Protein AF-0000000078820015 (afdb_homodimer)

Structure (mmCIF, N/CA/C/O backbone):
data_AF-0000000078820015-model_v1
#
loop_
_entity.id
_entity.type
_entity.pdbx_description
1 polymer 'SbsA Ig-like domain-containing protein'
#
loop_
_atom_site.group_PDB
_atom_site.id
_atom_site.type_symbol
_atom_site.label_atom_id
_atom_site.label_alt_id
_atom_site.label_comp_id
_atom_site.label_asym_id
_atom_site.label_entity_id
_atom_site.label_seq_id
_atom_site.pdbx_PDB_ins_code
_atom_site.Cartn_x
_atom_site.Cartn_y
_atom_site.Cartn_z
_atom_site.occupancy
_atom_site.B_iso_or_equiv
_atom_site.auth_seq_id
_atom_site.auth_comp_id
_atom_site.auth_asym_id
_atom_site.auth_atom_id
_atom_site.pdbx_PDB_model_num
ATOM 1 N N . MET A 1 1 ? 33.75 -101.562 -36.844 1 25.39 1 MET A N 1
ATOM 2 C CA . MET A 1 1 ? 33.906 -100.312 -37.594 1 25.39 1 MET A CA 1
ATOM 3 C C . MET A 1 1 ? 33.25 -99.125 -36.844 1 25.39 1 MET A C 1
ATOM 5 O O . MET A 1 1 ? 32 -99.125 -36.688 1 25.39 1 MET A O 1
ATOM 9 N N . GLY A 1 2 ? 33.844 -98.562 -35.781 1 32.59 2 GLY A N 1
ATOM 10 C CA . GLY A 1 2 ? 33.531 -97.562 -34.75 1 32.59 2 GLY A CA 1
ATOM 11 C C . GLY A 1 2 ? 33.406 -96.188 -35.312 1 32.59 2 GLY A C 1
ATOM 12 O O . GLY A 1 2 ? 34.344 -95.688 -35.969 1 32.59 2 GLY A O 1
ATOM 13 N N . SER A 1 3 ? 32.156 -95.688 -35.875 1 31.81 3 SER A N 1
ATOM 14 C CA . SER A 1 3 ? 31.766 -94.438 -36.562 1 31.81 3 SER A CA 1
ATOM 15 C C . SER A 1 3 ? 32.156 -93.25 -35.75 1 31.81 3 SER A C 1
ATOM 17 O O . SER A 1 3 ? 31.938 -93.188 -34.531 1 31.81 3 SER A O 1
ATOM 19 N N . VAL A 1 4 ? 33.094 -92.312 -36.281 1 29.98 4 VAL A N 1
ATOM 20 C CA . VAL A 1 4 ? 33.781 -91.062 -35.938 1 29.98 4 VAL A CA 1
ATOM 21 C C . VAL A 1 4 ? 32.781 -89.938 -35.906 1 29.98 4 VAL A C 1
ATOM 23 O O . VAL A 1 4 ? 32.438 -89.375 -36.938 1 29.98 4 VAL A O 1
ATOM 26 N N . ALA A 1 5 ? 31.547 -90 -35.406 1 38.16 5 ALA A N 1
ATOM 27 C CA . ALA A 1 5 ? 30.562 -88.875 -35.438 1 38.16 5 ALA A CA 1
ATOM 28 C C . ALA A 1 5 ? 31.125 -87.625 -34.75 1 38.16 5 ALA A C 1
ATOM 30 O O . ALA A 1 5 ? 31.109 -87.562 -33.5 1 38.16 5 ALA A O 1
ATOM 31 N N . GLY A 1 6 ? 32.375 -87.062 -35.25 1 32.28 6 GLY A N 1
ATOM 32 C CA . GLY A 1 6 ? 33.031 -85.938 -34.625 1 32.28 6 GLY A CA 1
ATOM 33 C C . GLY A 1 6 ? 32.188 -84.688 -34.594 1 32.28 6 GLY A C 1
ATOM 34 O O . GLY A 1 6 ? 31.141 -84.625 -35.219 1 32.28 6 GLY A O 1
ATOM 35 N N . THR A 1 7 ? 32.844 -83.375 -34.156 1 32.47 7 THR A N 1
ATOM 36 C CA . THR A 1 7 ? 32.75 -82.062 -33.406 1 32.47 7 THR A CA 1
ATOM 37 C C . THR A 1 7 ? 32.25 -81 -34.344 1 32.47 7 THR A C 1
ATOM 39 O O . THR A 1 7 ? 33.062 -80.312 -35 1 32.47 7 THR A O 1
ATOM 42 N N . ALA A 1 8 ? 31.312 -81.125 -35.312 1 36.72 8 ALA A N 1
ATOM 43 C CA . ALA A 1 8 ? 30.828 -80.062 -36.188 1 36.72 8 ALA A CA 1
ATOM 44 C C . ALA A 1 8 ? 30.266 -78.938 -35.375 1 36.72 8 ALA A C 1
ATOM 46 O O . ALA A 1 8 ? 29.812 -77.938 -35.938 1 36.72 8 ALA A O 1
ATOM 47 N N . ALA A 1 9 ? 30.25 -78.938 -34 1 42.53 9 ALA A N 1
ATOM 48 C CA . ALA A 1 9 ? 29.594 -77.938 -33.219 1 42.53 9 ALA A CA 1
ATOM 49 C C . ALA A 1 9 ? 30.391 -76.625 -33.25 1 42.53 9 ALA A C 1
ATOM 51 O O . ALA A 1 9 ? 29.891 -75.562 -32.875 1 42.53 9 ALA A O 1
ATOM 52 N N . GLY A 1 10 ? 31.656 -76.562 -33.812 1 39.78 10 GLY A N 1
ATOM 53 C CA . GLY A 1 10 ? 32.5 -75.375 -33.656 1 39.78 10 GLY A CA 1
ATOM 54 C C . GLY A 1 10 ? 32.188 -74.25 -34.656 1 39.78 10 GLY A C 1
ATOM 55 O O . GLY A 1 10 ? 32.438 -73.125 -34.375 1 39.78 10 GLY A O 1
ATOM 56 N N . ILE A 1 11 ? 31.859 -74.562 -35.969 1 43.12 11 ILE A N 1
ATOM 57 C CA . ILE A 1 11 ? 31.828 -73.562 -37.031 1 43.12 11 ILE A CA 1
ATOM 58 C C . ILE A 1 11 ? 30.656 -72.625 -36.812 1 43.12 11 ILE A C 1
ATOM 60 O O . ILE A 1 11 ? 30.781 -71.438 -37 1 43.12 11 ILE A O 1
ATOM 64 N N . VAL A 1 12 ? 29.531 -73.125 -36.156 1 45.28 12 VAL A N 1
ATOM 65 C CA . VAL A 1 12 ? 28.359 -72.25 -36.062 1 45.28 12 VAL A CA 1
ATOM 66 C C . VAL A 1 12 ? 28.641 -71.188 -35 1 45.28 12 VAL A C 1
ATOM 68 O O . VAL A 1 12 ? 28.156 -70.062 -35.156 1 45.28 12 VAL A O 1
ATOM 71 N N . GLY A 1 13 ? 29.641 -71.375 -34.094 1 46.12 13 GLY A N 1
ATOM 72 C CA . GLY A 1 13 ? 29.938 -70.375 -33.062 1 46.12 13 GLY A CA 1
ATOM 73 C C . GLY A 1 13 ? 30.672 -69.188 -33.625 1 46.12 13 GLY A C 1
ATOM 74 O O . GLY A 1 13 ? 30.453 -68.062 -33.156 1 46.12 13 GLY A O 1
ATOM 75 N N . GLY A 1 14 ? 31.5 -69.375 -34.656 1 48.19 14 GLY A N 1
ATOM 76 C CA . GLY A 1 14 ? 32.281 -68.312 -35.188 1 48.19 14 GLY A CA 1
ATOM 77 C C . GLY A 1 14 ? 31.484 -67.312 -35.969 1 48.19 14 GLY A C 1
ATOM 78 O O . GLY A 1 14 ? 31.719 -66.062 -35.906 1 48.19 14 GLY A O 1
ATOM 79 N N . LEU A 1 15 ? 30.547 -67.812 -36.844 1 46.84 15 LEU A N 1
ATOM 80 C CA . LEU A 1 15 ? 29.766 -66.938 -37.656 1 46.84 15 LEU A CA 1
ATOM 81 C C . LEU A 1 15 ? 28.891 -66 -36.781 1 46.84 15 LEU A C 1
ATOM 83 O O . LEU A 1 15 ? 28.781 -64.812 -37.031 1 46.84 15 LEU A O 1
ATOM 87 N N . VAL A 1 16 ? 28.422 -66.625 -35.594 1 51.94 16 VAL A N 1
ATOM 88 C CA . VAL A 1 16 ? 27.578 -65.812 -34.75 1 51.94 16 VAL A CA 1
ATOM 89 C C . VAL A 1 16 ? 28.438 -64.75 -34.062 1 51.94 16 VAL A C 1
ATOM 91 O O . VAL A 1 16 ? 28 -63.594 -33.906 1 51.94 16 VAL A O 1
ATOM 94 N N . ALA A 1 17 ? 29.766 -65.062 -33.844 1 55.09 17 ALA A N 1
ATOM 95 C CA . ALA A 1 17 ? 30.609 -64.062 -33.219 1 55.09 17 ALA A CA 1
ATOM 96 C C . ALA A 1 17 ? 30.953 -62.906 -34.156 1 55.09 17 ALA A C 1
ATOM 98 O O . ALA A 1 17 ? 30.953 -61.75 -33.781 1 55.09 17 ALA A O 1
ATOM 99 N N . GLY A 1 18 ? 31.078 -63.25 -35.438 1 52.84 18 GLY A N 1
ATOM 100 C CA . GLY A 1 18 ? 31.375 -62.219 -36.406 1 52.84 18 GLY A CA 1
ATOM 101 C C . GLY A 1 18 ? 30.203 -61.281 -36.656 1 52.84 18 GLY A C 1
ATOM 102 O O . GLY A 1 18 ? 30.375 -60.062 -36.719 1 52.84 18 GLY A O 1
ATOM 103 N N . ILE A 1 19 ? 29.016 -61.906 -36.75 1 54.59 19 ILE A N 1
ATOM 104 C CA . ILE A 1 19 ? 27.828 -61.125 -37 1 54.59 19 ILE A CA 1
ATOM 105 C C . ILE A 1 19 ? 27.547 -60.25 -35.75 1 54.59 19 ILE A C 1
ATOM 107 O O . ILE A 1 19 ? 27.219 -59.062 -35.875 1 54.59 19 ILE A O 1
ATOM 111 N N . THR A 1 20 ? 27.859 -60.844 -34.562 1 56.19 20 THR A N 1
ATOM 112 C CA . THR A 1 20 ? 27.641 -60.062 -33.344 1 56.19 20 THR A CA 1
ATOM 113 C C . THR A 1 20 ? 28.625 -58.906 -33.25 1 56.19 20 THR A C 1
ATOM 115 O O . THR A 1 20 ? 28.25 -57.781 -32.906 1 56.19 20 THR A O 1
ATOM 118 N N . LEU A 1 21 ? 29.891 -59.156 -33.781 1 55.34 21 LEU A N 1
ATOM 119 C CA . LEU A 1 21 ? 30.859 -58.062 -33.719 1 55.34 21 LEU A CA 1
ATOM 120 C C . LEU A 1 21 ? 30.531 -56.969 -34.719 1 55.34 21 LEU A C 1
ATOM 122 O O . LEU A 1 21 ? 30.641 -55.781 -34.438 1 55.34 21 LEU A O 1
ATOM 126 N N . LYS A 1 22 ? 30.109 -57.344 -35.969 1 57.78 22 LYS A N 1
ATOM 127 C CA . LYS A 1 22 ? 29.719 -56.344 -36.938 1 57.78 22 LYS A CA 1
ATOM 128 C C . LYS A 1 22 ? 28.484 -55.562 -36.469 1 57.78 22 LYS A C 1
ATOM 130 O O . LYS A 1 22 ? 28.438 -54.344 -36.594 1 57.78 22 LYS A O 1
ATOM 135 N N . TYR A 1 23 ? 27.453 -56.312 -35.875 1 56.12 23 TYR A N 1
ATOM 136 C CA . TYR A 1 23 ? 26.297 -55.625 -35.344 1 56.12 23 TYR A CA 1
ATOM 137 C C . TYR A 1 23 ? 26.672 -54.688 -34.188 1 56.12 23 TYR A C 1
ATOM 139 O O . TYR A 1 23 ? 26.219 -53.562 -34.125 1 56.12 23 TYR A O 1
ATOM 147 N N . THR A 1 24 ? 27.594 -55.156 -33.281 1 60.81 24 THR A N 1
ATOM 148 C CA . THR A 1 24 ? 28.047 -54.312 -32.219 1 60.81 24 THR A CA 1
ATOM 149 C C . THR A 1 24 ? 28.859 -53.125 -32.75 1 60.81 24 THR A C 1
ATOM 151 O O . THR A 1 24 ? 28.75 -52 -32.281 1 60.81 24 THR A O 1
ATOM 154 N N . TYR A 1 25 ? 29.656 -53.344 -33.781 1 57.31 25 TYR A N 1
ATOM 155 C CA . TYR A 1 25 ? 30.438 -52.281 -34.375 1 57.31 25 TYR A CA 1
ATOM 156 C C . TYR A 1 25 ? 29.547 -51.312 -35.125 1 57.31 25 TYR A C 1
ATOM 158 O O . TYR A 1 25 ? 29.703 -50.094 -35 1 57.31 25 TYR A O 1
ATOM 166 N N . ASP A 1 26 ? 28.609 -51.781 -35.969 1 57.53 26 ASP A N 1
ATOM 167 C CA . ASP A 1 26 ? 27.688 -50.875 -36.656 1 57.53 26 ASP A CA 1
ATOM 168 C C . ASP A 1 26 ? 26.844 -50.094 -35.688 1 57.53 26 ASP A C 1
ATOM 170 O O . ASP A 1 26 ? 26.609 -48.875 -35.875 1 57.53 26 ASP A O 1
ATOM 174 N N . LYS A 1 27 ? 26.359 -50.688 -34.531 1 57.94 27 LYS A N 1
ATOM 175 C CA . LYS A 1 27 ? 25.641 -49.969 -33.469 1 57.94 27 LYS A CA 1
ATOM 176 C C . LYS A 1 27 ? 26.516 -48.938 -32.812 1 57.94 27 LYS A C 1
ATOM 178 O O . LYS A 1 27 ? 26.062 -47.812 -32.531 1 57.94 27 LYS A O 1
ATOM 183 N N . TYR A 1 28 ? 27.797 -49.219 -32.594 1 55.91 28 TYR A N 1
ATOM 184 C CA . TYR A 1 28 ? 28.75 -48.281 -32.031 1 55.91 28 TYR A CA 1
ATOM 185 C C . TYR A 1 28 ? 28.969 -47.094 -32.969 1 55.91 28 TYR A C 1
ATOM 187 O O . TYR A 1 28 ? 28.953 -45.938 -32.562 1 55.91 28 TYR A O 1
ATOM 195 N N . ILE A 1 29 ? 29.141 -47.406 -34.25 1 57.41 29 ILE A N 1
ATOM 196 C CA . ILE A 1 29 ? 29.344 -46.312 -35.219 1 57.41 29 ILE A CA 1
ATOM 197 C C . ILE A 1 29 ? 28.062 -45.5 -35.375 1 57.41 29 ILE A C 1
ATOM 199 O O . ILE A 1 29 ? 28.094 -44.281 -35.438 1 57.41 29 ILE A O 1
ATOM 203 N N . GLN A 1 30 ? 26.875 -46.188 -35.562 1 55.78 30 GLN A N 1
ATOM 204 C CA . GLN A 1 30 ? 25.625 -45.469 -35.562 1 55.78 30 GLN A CA 1
ATOM 205 C C . GLN A 1 30 ? 25.422 -44.656 -34.281 1 55.78 30 GLN A C 1
ATOM 207 O O . GLN A 1 30 ? 24.969 -43.5 -34.344 1 55.78 30 GLN A O 1
ATOM 212 N N . GLU A 1 31 ? 25.828 -45.219 -33.125 1 56.38 31 GLU A N 1
ATOM 213 C CA . GLU A 1 31 ? 25.781 -44.438 -31.875 1 56.38 31 GLU A CA 1
ATOM 214 C C . GLU A 1 31 ? 26.766 -43.281 -31.922 1 56.38 31 GLU A C 1
ATOM 216 O O . GLU A 1 31 ? 26.438 -42.156 -31.484 1 56.38 31 GLU A O 1
ATOM 221 N N . GLN A 1 32 ? 27.984 -43.594 -32.406 1 54.94 32 GLN A N 1
ATOM 222 C CA . GLN A 1 32 ? 28.938 -42.469 -32.531 1 54.94 32 GLN A CA 1
ATOM 223 C C . GLN A 1 32 ? 28.438 -41.469 -33.562 1 54.94 32 GLN A C 1
ATOM 225 O O . GLN A 1 32 ? 28.578 -40.25 -33.375 1 54.94 32 GLN A O 1
ATOM 230 N N . GLN A 1 33 ? 28 -42 -34.719 1 51.94 33 GLN A N 1
ATOM 231 C CA . GLN A 1 33 ? 27.469 -41.062 -35.688 1 51.94 33 GLN A CA 1
ATOM 232 C C . GLN A 1 33 ? 26.203 -40.375 -35.188 1 51.94 33 GLN A C 1
ATOM 234 O O . GLN A 1 33 ? 25.969 -39.188 -35.438 1 51.94 33 GLN A O 1
ATOM 239 N N . MET A 1 34 ? 25.281 -41.188 -34.5 1 47.41 34 MET A N 1
ATOM 240 C CA . MET A 1 34 ? 24.156 -40.531 -33.844 1 47.41 34 MET A CA 1
ATOM 241 C C . MET A 1 34 ? 24.641 -39.531 -32.781 1 47.41 34 MET A C 1
ATOM 243 O O . MET A 1 34 ? 24.031 -38.5 -32.594 1 47.41 34 MET A O 1
ATOM 247 N N . HIS A 1 35 ? 25.672 -39.906 -32.031 1 51.69 35 HIS A N 1
ATOM 248 C CA . HIS A 1 35 ? 26.25 -38.906 -31.141 1 51.69 35 HIS A CA 1
ATOM 249 C C . HIS A 1 35 ? 26.703 -37.688 -31.938 1 51.69 35 HIS A C 1
ATOM 251 O O . HIS A 1 35 ? 26.719 -36.562 -31.422 1 51.69 35 HIS A O 1
ATOM 257 N N . LYS A 1 36 ? 27.359 -37.969 -33.062 1 47.41 36 LYS A N 1
ATOM 258 C CA . LYS A 1 36 ? 27.75 -36.781 -33.812 1 47.41 36 LYS A CA 1
ATOM 259 C C . LYS A 1 36 ? 26.547 -35.969 -34.281 1 47.41 36 LYS A C 1
ATOM 261 O O . LYS A 1 36 ? 26.594 -34.75 -34.344 1 47.41 36 LYS A O 1
ATOM 266 N N . LYS A 1 37 ? 25.594 -36.656 -34.906 1 45.44 37 LYS A N 1
ATOM 267 C CA . LYS A 1 37 ? 24.453 -35.844 -35.375 1 45.44 37 LYS A CA 1
ATOM 268 C C . LYS A 1 37 ? 23.609 -35.344 -34.219 1 45.44 37 LYS A C 1
ATOM 270 O O . LYS A 1 37 ? 22.562 -34.75 -34.438 1 45.44 37 LYS A O 1
ATOM 275 N N . ILE A 1 38 ? 23.734 -35.969 -33 1 47.53 38 ILE A N 1
ATOM 276 C CA . ILE A 1 38 ? 23.031 -35.156 -32 1 47.53 38 ILE A CA 1
ATOM 277 C C . ILE A 1 38 ? 23.547 -33.719 -32.031 1 47.53 38 ILE A C 1
ATOM 279 O O . ILE A 1 38 ? 24.641 -33.438 -31.531 1 47.53 38 ILE A O 1
ATOM 283 N N . LYS A 1 39 ? 23.625 -33.188 -33.156 1 40.81 39 LYS A N 1
ATOM 284 C CA . LYS A 1 39 ? 23.703 -31.719 -33.281 1 40.81 39 LYS A CA 1
ATOM 285 C C . LYS A 1 39 ? 23.094 -31.047 -32.062 1 40.81 39 LYS A C 1
ATOM 287 O O . LYS A 1 39 ? 22.094 -31.516 -31.516 1 40.81 39 LYS A O 1
ATOM 292 N N . SER A 1 40 ? 23.953 -30.281 -31.328 1 43.06 40 SER A N 1
ATOM 293 C CA . SER A 1 40 ? 23.547 -29.297 -30.344 1 43.06 40 SER A CA 1
ATOM 294 C C . SER A 1 40 ? 22.219 -28.656 -30.75 1 43.06 40 SER A C 1
ATOM 296 O O . SER A 1 40 ? 22.109 -28.016 -31.797 1 43.06 40 SER A O 1
ATOM 298 N N . LEU A 1 41 ? 21.062 -29.438 -30.797 1 42.34 41 LEU A N 1
ATOM 299 C CA . LEU A 1 41 ? 19.891 -28.578 -30.875 1 42.34 41 LEU A CA 1
ATOM 300 C C . LEU A 1 41 ? 20.141 -27.25 -30.156 1 42.34 41 LEU A C 1
ATOM 302 O O . LEU A 1 41 ? 20.656 -27.234 -29.031 1 42.34 41 LEU A O 1
ATOM 306 N N . PRO A 1 42 ? 20.422 -26.219 -30.859 1 46.31 42 PRO A N 1
ATOM 307 C CA . PRO A 1 42 ? 20.469 -24.984 -30.094 1 46.31 42 PRO A CA 1
ATOM 308 C C . PRO A 1 42 ? 19.469 -24.969 -28.938 1 46.31 42 PRO A C 1
ATOM 310 O O . PRO A 1 42 ? 18.375 -25.547 -29.047 1 46.31 42 PRO A O 1
ATOM 313 N N . ARG A 1 43 ? 19.875 -25.406 -27.703 1 43.44 43 ARG A N 1
ATOM 314 C CA . ARG A 1 43 ? 18.953 -25 -26.656 1 43.44 43 ARG A CA 1
ATOM 315 C C . ARG A 1 43 ? 18.062 -23.859 -27.109 1 43.44 43 ARG A C 1
ATOM 317 O O . ARG A 1 43 ? 18.547 -22.75 -27.391 1 43.44 43 ARG A O 1
ATOM 324 N N . LYS A 1 44 ? 17.125 -24.141 -28.031 1 40.91 44 LYS A N 1
ATOM 325 C CA . LYS A 1 44 ? 16.203 -23.016 -28.203 1 40.91 44 LYS A CA 1
ATOM 326 C C . LYS A 1 44 ? 16.219 -22.109 -26.969 1 40.91 44 LYS A C 1
ATOM 328 O O . LYS A 1 44 ? 15.891 -22.531 -25.859 1 40.91 44 LYS A O 1
ATOM 333 N N . VAL A 1 45 ? 17.281 -21.391 -26.75 1 44.81 45 VAL A N 1
ATOM 334 C CA . VAL A 1 45 ? 17.047 -20.281 -25.828 1 44.81 45 VAL A CA 1
ATOM 335 C C . VAL A 1 45 ? 15.602 -19.828 -25.906 1 44.81 45 VAL A C 1
ATOM 337 O O . VAL A 1 45 ? 15.195 -19.188 -26.875 1 44.81 45 VAL A O 1
ATOM 340 N N . PHE A 1 46 ? 14.586 -20.703 -25.781 1 48.25 46 PHE A N 1
ATOM 341 C CA . PHE A 1 46 ? 13.242 -20.156 -25.625 1 48.25 46 PHE A CA 1
ATOM 342 C C . PHE A 1 46 ? 13.297 -18.734 -25.047 1 48.25 46 PHE A C 1
ATOM 344 O O . PHE A 1 46 ? 13.852 -18.531 -23.969 1 48.25 46 PHE A O 1
ATOM 351 N N . ARG A 1 47 ? 13.578 -17.891 -25.875 1 49.09 47 ARG A N 1
ATOM 352 C CA . ARG A 1 47 ? 13.43 -16.5 -25.469 1 49.09 47 ARG A CA 1
ATOM 353 C C . ARG A 1 47 ? 12.258 -16.328 -24.5 1 49.09 47 ARG A C 1
ATOM 355 O O . ARG A 1 47 ? 11.094 -16.359 -24.922 1 49.09 47 ARG A O 1
ATOM 362 N N . ARG A 1 48 ? 12.352 -17.031 -23.359 1 56.66 48 ARG A N 1
ATOM 363 C CA . ARG A 1 48 ? 11.25 -16.828 -22.422 1 56.66 48 ARG A CA 1
ATOM 364 C C . ARG A 1 48 ? 10.914 -15.344 -22.281 1 56.66 48 ARG A C 1
ATOM 366 O O . ARG A 1 48 ? 11.797 -14.516 -22.047 1 56.66 48 ARG A O 1
ATOM 373 N N . GLY A 1 49 ? 10.023 -14.906 -23.125 1 60.34 49 GLY A N 1
ATOM 374 C CA . GLY A 1 49 ? 9.555 -13.555 -22.891 1 60.34 49 GLY A CA 1
ATOM 375 C C . GLY A 1 49 ? 9.602 -13.156 -21.422 1 60.34 49 GLY A C 1
ATOM 376 O O . GLY A 1 49 ? 10 -13.961 -20.562 1 60.34 49 GLY A O 1
ATOM 377 N N . PRO A 1 50 ? 9.57 -11.914 -21.266 1 69.31 50 PRO A N 1
ATOM 378 C CA . PRO A 1 50 ? 9.625 -11.484 -19.859 1 69.31 50 PRO A CA 1
ATOM 379 C C . PRO A 1 50 ? 8.703 -12.297 -18.969 1 69.31 50 PRO A C 1
ATOM 381 O O . PRO A 1 50 ? 7.609 -12.695 -19.391 1 69.31 50 PRO A O 1
ATOM 384 N N . ALA A 1 51 ? 9.227 -12.844 -17.969 1 89.12 51 ALA A N 1
ATOM 385 C CA . ALA A 1 51 ? 8.461 -13.578 -16.969 1 89.12 51 ALA A CA 1
ATOM 386 C C . ALA A 1 51 ? 7.219 -12.797 -16.547 1 89.12 51 ALA A C 1
ATOM 388 O O . ALA A 1 51 ? 7.266 -11.57 -16.422 1 89.12 51 ALA A O 1
ATOM 389 N N . PRO A 1 52 ? 6.062 -13.414 -16.578 1 96.88 52 PRO A N 1
ATOM 390 C CA . PRO A 1 52 ? 4.848 -12.734 -16.125 1 96.88 52 PRO A CA 1
ATOM 391 C C . PRO A 1 52 ? 4.988 -12.164 -14.711 1 96.88 52 PRO A C 1
ATOM 393 O O . PRO A 1 52 ? 5.816 -12.641 -13.93 1 96.88 52 PRO A O 1
ATOM 396 N N . VAL A 1 53 ? 4.27 -11.133 -14.461 1 98.38 53 VAL A N 1
ATOM 397 C CA . VAL A 1 53 ? 4.277 -10.492 -13.148 1 98.38 53 VAL A CA 1
ATOM 398 C C . VAL A 1 53 ? 3.764 -11.469 -12.094 1 98.38 53 VAL A C 1
ATOM 400 O O . VAL A 1 53 ? 2.85 -12.258 -12.359 1 98.38 53 VAL A O 1
ATOM 403 N N . THR A 1 54 ? 4.344 -11.43 -10.867 1 98.56 54 THR A N 1
ATOM 404 C CA . THR A 1 54 ? 3.934 -12.227 -9.719 1 98.56 54 THR A CA 1
ATOM 405 C C . THR A 1 54 ? 3.754 -11.344 -8.484 1 98.56 54 THR A C 1
ATOM 407 O O . THR A 1 54 ? 4.094 -10.156 -8.508 1 98.56 54 THR A O 1
ATOM 410 N N . VAL A 1 55 ? 3.152 -11.875 -7.48 1 98.62 55 VAL A N 1
ATOM 411 C CA . VAL A 1 55 ? 3.047 -11.188 -6.195 1 98.62 55 VAL A CA 1
ATOM 412 C C . VAL A 1 55 ? 4.352 -11.344 -5.414 1 98.62 55 VAL A C 1
ATOM 414 O O . VAL A 1 55 ? 4.828 -12.469 -5.219 1 98.62 55 VAL A O 1
ATOM 417 N N . ARG A 1 56 ? 4.898 -10.211 -5.043 1 96.69 56 ARG A N 1
ATOM 418 C CA . ARG A 1 56 ? 6.137 -10.203 -4.273 1 96.69 56 ARG A CA 1
ATOM 419 C C . ARG A 1 56 ? 5.859 -10.344 -2.781 1 96.69 56 ARG A C 1
ATOM 421 O O . ARG A 1 56 ? 6.566 -11.062 -2.076 1 96.69 56 ARG A O 1
ATOM 428 N N . ALA A 1 57 ? 4.848 -9.609 -2.311 1 93.38 57 ALA A N 1
ATOM 429 C CA . ALA A 1 57 ? 4.551 -9.617 -0.88 1 93.38 57 ALA A CA 1
ATOM 430 C C . ALA A 1 57 ? 3.117 -9.172 -0.614 1 93.38 57 ALA A C 1
ATOM 432 O O . ALA A 1 57 ? 2.523 -8.453 -1.42 1 93.38 57 ALA A O 1
ATOM 433 N N . VAL A 1 58 ? 2.625 -9.602 0.501 1 93.75 58 VAL A N 1
ATOM 434 C CA . VAL A 1 58 ? 1.312 -9.195 0.995 1 93.75 58 VAL A CA 1
ATOM 435 C C . VAL A 1 58 ? 1.428 -8.727 2.445 1 93.75 58 VAL A C 1
ATOM 437 O O . VAL A 1 58 ? 2.158 -9.32 3.24 1 93.75 58 VAL A O 1
ATOM 440 N N . TYR A 1 59 ? 0.662 -7.617 2.734 1 87.5 59 TYR A N 1
ATOM 441 C CA . TYR A 1 59 ? 0.559 -7.113 4.098 1 87.5 59 TYR A CA 1
ATOM 442 C C . TYR A 1 59 ? -0.898 -6.977 4.523 1 87.5 59 TYR A C 1
ATOM 444 O O . TYR A 1 59 ? -1.727 -6.465 3.768 1 87.5 59 TYR A O 1
ATOM 452 N N . PRO A 1 60 ? -1.214 -7.371 5.793 1 81.31 60 PRO A N 1
ATOM 453 C CA . PRO A 1 60 ? -0.311 -7.949 6.789 1 81.31 60 PRO A CA 1
ATOM 454 C C . PRO A 1 60 ? 0.265 -9.297 6.355 1 81.31 60 PRO A C 1
ATOM 456 O O . PRO A 1 60 ? -0.349 -10 5.555 1 81.31 60 PRO A O 1
ATOM 459 N N . ASP A 1 61 ? 1.472 -9.547 6.914 1 73.19 61 ASP A N 1
ATOM 460 C CA . ASP A 1 61 ? 2.1 -10.82 6.578 1 73.19 61 ASP A CA 1
ATOM 461 C C . ASP A 1 61 ? 1.581 -11.945 7.477 1 73.19 61 ASP A C 1
ATOM 463 O O . ASP A 1 61 ? 0.795 -11.695 8.398 1 73.19 61 ASP A O 1
ATOM 467 N N . HIS A 1 62 ? 1.815 -13.156 7.062 1 66.44 62 HIS A N 1
ATOM 468 C CA . HIS A 1 62 ? 1.295 -14.352 7.723 1 66.44 62 HIS A CA 1
ATOM 469 C C . HIS A 1 62 ? 1.711 -14.398 9.188 1 66.44 62 HIS A C 1
ATOM 471 O O . HIS A 1 62 ? 1.043 -15.031 10.008 1 66.44 62 HIS A O 1
ATOM 477 N N . GLN A 1 63 ? 2.697 -13.656 9.477 1 62.16 63 GLN A N 1
ATOM 478 C CA . GLN A 1 63 ? 3.205 -13.734 10.844 1 62.16 63 GLN A CA 1
ATOM 479 C C . GLN A 1 63 ? 2.588 -12.648 11.719 1 62.16 63 GLN A C 1
ATOM 481 O O . GLN A 1 63 ? 2.725 -12.68 12.945 1 62.16 63 GLN A O 1
ATOM 486 N N . THR A 1 64 ? 1.94 -11.797 11.023 1 61.5 64 THR A N 1
ATOM 487 C CA . THR A 1 64 ? 1.385 -10.68 11.781 1 61.5 64 THR A CA 1
ATOM 488 C C . THR A 1 64 ? -0.136 -10.789 11.867 1 61.5 64 THR A C 1
ATOM 490 O O . THR A 1 64 ? -0.817 -10.844 10.844 1 61.5 64 THR A O 1
ATOM 493 N N . PHE A 1 65 ? -0.552 -11.07 13.07 1 63.12 65 PHE A N 1
ATOM 494 C CA . PHE A 1 65 ? -1.981 -10.945 13.328 1 63.12 65 PHE A CA 1
ATOM 495 C C . PHE A 1 65 ? -2.404 -9.477 13.305 1 63.12 65 PHE A C 1
ATOM 497 O O . PHE A 1 65 ? -1.678 -8.609 13.797 1 63.12 65 PHE A O 1
ATOM 504 N N . SER A 1 66 ? -3.463 -9.383 12.477 1 69.88 66 SER A N 1
ATOM 505 C CA . SER A 1 66 ? -4.008 -8.031 12.539 1 69.88 66 SER A CA 1
ATOM 506 C C . SER A 1 66 ? -5.02 -7.898 13.672 1 69.88 66 SER A C 1
ATOM 508 O O . SER A 1 66 ? -6 -8.648 13.727 1 69.88 66 SER A O 1
ATOM 510 N N . HIS A 1 67 ? -4.656 -7.098 14.586 1 78.06 67 HIS A N 1
ATOM 511 C CA . HIS A 1 67 ? -5.586 -6.82 15.672 1 78.06 67 HIS A CA 1
ATOM 512 C C . HIS A 1 67 ? -6.602 -5.754 15.266 1 78.06 67 HIS A C 1
ATOM 514 O O . HIS A 1 67 ? -7.531 -5.461 16.016 1 78.06 67 HIS A O 1
ATOM 520 N N . ASN A 1 68 ? -6.395 -5.293 14.125 1 80.62 68 ASN A N 1
ATOM 521 C CA . ASN A 1 68 ? -7.285 -4.266 13.594 1 80.62 68 ASN A CA 1
ATOM 522 C C . ASN A 1 68 ? -8.305 -4.855 12.625 1 80.62 68 ASN A C 1
ATOM 524 O O . ASN A 1 68 ? -7.945 -5.297 11.531 1 80.62 68 ASN A O 1
ATOM 528 N N . MET A 1 69 ? -9.562 -4.773 12.961 1 87.75 69 MET A N 1
ATOM 529 C CA . MET A 1 69 ? -10.648 -5.422 12.227 1 87.75 69 MET A CA 1
ATOM 530 C C . MET A 1 69 ? -11 -4.629 10.969 1 87.75 69 MET A C 1
ATOM 532 O O . MET A 1 69 ? -11.891 -5.016 10.219 1 87.75 69 MET A O 1
ATOM 536 N N . LYS A 1 70 ? -10.312 -3.582 10.719 1 89.44 70 LYS A N 1
ATOM 537 C CA . LYS A 1 70 ? -10.555 -2.805 9.5 1 89.44 70 LYS A CA 1
ATOM 538 C C . LYS A 1 70 ? -9.25 -2.51 8.773 1 89.44 70 LYS A C 1
ATOM 540 O O . LYS A 1 70 ? -9.156 -1.527 8.031 1 89.44 70 LYS A O 1
ATOM 545 N N . SER A 1 71 ? -8.234 -3.258 9.109 1 88.5 71 SER A N 1
ATOM 546 C CA . SER A 1 71 ? -6.926 -3.08 8.484 1 88.5 71 SER A CA 1
ATOM 547 C C . SER A 1 71 ? -6.996 -3.293 6.977 1 88.5 71 SER A C 1
ATOM 549 O O . SER A 1 71 ? -7.637 -4.234 6.508 1 88.5 71 SER A O 1
ATOM 551 N N . PRO A 1 72 ? -6.391 -2.471 6.207 1 93.44 72 PRO A N 1
ATOM 552 C CA . PRO A 1 72 ? -6.32 -2.742 4.77 1 93.44 72 PRO A CA 1
ATOM 553 C C . PRO A 1 72 ? -5.387 -3.904 4.438 1 93.44 72 PRO A C 1
ATOM 555 O O . PRO A 1 72 ? -4.605 -4.34 5.289 1 93.44 72 PRO A O 1
ATOM 558 N N . ILE A 1 73 ? -5.516 -4.453 3.279 1 94.5 73 ILE A N 1
ATOM 559 C CA . ILE A 1 73 ? -4.598 -5.426 2.699 1 94.5 73 ILE A CA 1
ATOM 560 C C . ILE A 1 73 ? -3.754 -4.754 1.617 1 94.5 73 ILE A C 1
ATOM 562 O O . ILE A 1 73 ? -4.289 -4.07 0.74 1 94.5 73 ILE A O 1
ATOM 566 N N . TRP A 1 74 ? -2.49 -4.957 1.677 1 95.69 74 TRP A N 1
ATOM 567 C CA . TRP A 1 74 ? -1.545 -4.43 0.697 1 95.69 74 TRP A CA 1
ATOM 568 C C . TRP A 1 74 ? -0.885 -5.562 -0.085 1 95.69 74 TRP A C 1
ATOM 570 O O . TRP A 1 74 ? -0.494 -6.578 0.493 1 95.69 74 TRP A O 1
ATOM 580 N N . VAL A 1 75 ? -0.732 -5.332 -1.347 1 97.75 75 VAL A N 1
ATOM 581 C CA . VAL A 1 75 ? -0.047 -6.293 -2.205 1 97.75 75 VAL A CA 1
ATOM 582 C C . VAL A 1 75 ? 1.024 -5.582 -3.025 1 97.75 75 VAL A C 1
ATOM 584 O O . VAL A 1 75 ? 0.772 -4.516 -3.598 1 97.75 75 VAL A O 1
ATOM 587 N N . GLU A 1 76 ? 2.182 -6.098 -2.988 1 98.06 76 GLU A N 1
ATOM 588 C CA . GLU A 1 76 ? 3.281 -5.656 -3.838 1 98.06 76 GLU A CA 1
ATOM 589 C C . GLU A 1 76 ? 3.553 -6.66 -4.957 1 98.06 76 GLU A C 1
ATOM 591 O O . GLU A 1 76 ? 3.611 -7.867 -4.715 1 98.06 76 GLU A O 1
ATOM 596 N N . PHE A 1 77 ? 3.715 -6.133 -6.152 1 98.62 77 PHE A N 1
ATOM 597 C CA . PHE A 1 77 ? 4.078 -6.957 -7.301 1 98.62 77 PHE A CA 1
ATOM 598 C C . PHE A 1 77 ? 5.566 -6.82 -7.613 1 98.62 77 PHE A C 1
ATOM 600 O O . PHE A 1 77 ? 6.207 -5.852 -7.203 1 98.62 77 PHE A O 1
ATOM 607 N N . ASP A 1 78 ? 6.051 -7.781 -8.32 1 97.25 78 ASP A N 1
ATOM 608 C CA . ASP A 1 78 ? 7.48 -7.777 -8.609 1 97.25 78 ASP A CA 1
ATOM 609 C C . ASP A 1 78 ? 7.777 -7.02 -9.906 1 97.25 78 ASP A C 1
ATOM 611 O O . ASP A 1 78 ? 8.938 -6.805 -10.25 1 97.25 78 ASP A O 1
ATOM 615 N N . ALA A 1 79 ? 6.738 -6.609 -10.586 1 97.25 79 ALA A N 1
ATOM 616 C CA . ALA A 1 79 ? 6.824 -5.836 -11.82 1 97.25 79 ALA A CA 1
ATOM 617 C C . ALA A 1 79 ? 5.605 -4.934 -11.992 1 97.25 79 ALA A C 1
ATOM 619 O O . ALA A 1 79 ? 4.602 -5.094 -11.289 1 97.25 79 ALA A O 1
ATOM 620 N N . PRO A 1 80 ? 5.676 -3.941 -12.906 1 98 80 PRO A N 1
ATOM 621 C CA . PRO A 1 80 ? 4.547 -3.023 -13.078 1 98 80 PRO A CA 1
ATOM 622 C C . PRO A 1 80 ? 3.295 -3.717 -13.609 1 98 80 PRO A C 1
ATOM 624 O O . PRO A 1 80 ? 3.387 -4.562 -14.5 1 98 80 PRO A O 1
ATOM 627 N N . ILE A 1 81 ? 2.199 -3.303 -13.07 1 98.75 81 ILE A N 1
ATOM 628 C CA . ILE A 1 81 ? 0.914 -3.82 -13.523 1 98.75 81 ILE A CA 1
ATOM 629 C C . ILE A 1 81 ? 0.117 -2.703 -14.195 1 98.75 81 ILE A C 1
ATOM 631 O O . ILE A 1 81 ? 0.422 -1.521 -14.016 1 98.75 81 ILE A O 1
ATOM 635 N N . ASP A 1 82 ? -0.839 -3.105 -15 1 98.38 82 ASP A N 1
ATOM 636 C CA . ASP A 1 82 ? -1.865 -2.186 -15.477 1 98.38 82 ASP A CA 1
ATOM 637 C C . ASP A 1 82 ? -2.939 -1.957 -14.414 1 98.38 82 ASP A C 1
ATOM 639 O O . ASP A 1 82 ? -3.836 -2.785 -14.25 1 98.38 82 ASP A O 1
ATOM 643 N N . SER A 1 83 ? -2.834 -0.863 -13.781 1 98.31 83 SER A N 1
ATOM 644 C CA . SER A 1 83 ? -3.705 -0.594 -12.641 1 98.31 83 SER A CA 1
ATOM 645 C C . SER A 1 83 ? -5.172 -0.588 -13.062 1 98.31 83 SER A C 1
ATOM 647 O O . SER A 1 83 ? -6.062 -0.771 -12.227 1 98.31 83 SER A O 1
ATOM 649 N N . SER A 1 84 ? -5.461 -0.378 -14.344 1 97.81 84 SER A N 1
ATOM 650 C CA . SER A 1 84 ? -6.844 -0.376 -14.805 1 97.81 84 SER A CA 1
ATOM 651 C C . SER A 1 84 ? -7.449 -1.774 -14.742 1 97.81 84 SER A C 1
ATOM 653 O O . SER A 1 84 ? -8.672 -1.932 -14.812 1 97.81 84 SER A O 1
ATOM 655 N N . THR A 1 85 ? -6.633 -2.791 -14.602 1 98.31 85 THR A N 1
ATOM 656 C CA . THR A 1 85 ? -7.117 -4.164 -14.531 1 98.31 85 THR A CA 1
ATOM 657 C C . THR A 1 85 ? -7.371 -4.566 -13.078 1 98.31 85 THR A C 1
ATOM 659 O O . THR A 1 85 ? -7.832 -5.68 -12.812 1 98.31 85 THR A O 1
ATOM 662 N N . VAL A 1 86 ? -7.039 -3.707 -12.148 1 98.31 86 VAL A N 1
ATOM 663 C CA . VAL A 1 86 ? -7.359 -3.91 -10.742 1 98.31 86 VAL A CA 1
ATOM 664 C C . VAL A 1 86 ? -8.773 -3.406 -10.453 1 98.31 86 VAL A C 1
ATOM 666 O O . VAL A 1 86 ? -8.992 -2.201 -10.312 1 98.31 86 VAL A O 1
ATOM 669 N N . THR A 1 87 ? -9.672 -4.309 -10.43 1 97.88 87 THR A N 1
ATOM 670 C CA . THR A 1 87 ? -11.086 -4 -10.242 1 97.88 87 THR A CA 1
ATOM 671 C C . THR A 1 87 ? -11.711 -4.918 -9.195 1 97.88 87 THR A C 1
ATOM 673 O O . THR A 1 87 ? -11.062 -5.844 -8.711 1 97.88 87 THR A O 1
ATOM 676 N N . LYS A 1 88 ? -12.953 -4.637 -8.93 1 96.44 88 LYS A N 1
ATOM 677 C CA . LYS A 1 88 ? -13.664 -5.473 -7.969 1 96.44 88 LYS A CA 1
ATOM 678 C C . LYS A 1 88 ? -13.852 -6.891 -8.508 1 96.44 88 LYS A C 1
ATOM 680 O O . LYS A 1 88 ? -14.102 -7.824 -7.738 1 96.44 88 LYS A O 1
ATOM 685 N N . ASP A 1 89 ? -13.766 -7.07 -9.812 1 97 89 ASP A N 1
ATOM 686 C CA . ASP A 1 89 ? -13.93 -8.391 -10.422 1 97 89 ASP A CA 1
ATOM 687 C C . ASP A 1 89 ? -12.617 -9.172 -10.391 1 97 89 ASP A C 1
ATOM 689 O O . ASP A 1 89 ? -12.617 -10.398 -10.523 1 97 89 ASP A O 1
ATOM 693 N N . THR A 1 90 ? -11.484 -8.453 -10.266 1 98.56 90 THR A N 1
ATOM 694 C CA . THR A 1 90 ? -10.203 -9.141 -10.359 1 98.56 90 THR A CA 1
ATOM 695 C C . THR A 1 90 ? -9.539 -9.242 -8.984 1 98.56 90 THR A C 1
ATOM 697 O O . THR A 1 90 ? -8.555 -9.953 -8.82 1 98.56 90 THR A O 1
ATOM 700 N N . VAL A 1 91 ? -10.047 -8.492 -8.039 1 98.69 91 VAL A N 1
ATOM 701 C CA . VAL A 1 91 ? -9.602 -8.578 -6.645 1 98.69 91 VAL A CA 1
ATOM 702 C C . VAL A 1 91 ? -10.781 -8.977 -5.754 1 98.69 91 VAL A C 1
ATOM 704 O O . VAL A 1 91 ? -11.711 -8.188 -5.551 1 98.69 91 VAL A O 1
ATOM 707 N N . ILE A 1 92 ? -10.664 -10.172 -5.199 1 97.62 92 ILE A N 1
ATOM 708 C CA . ILE A 1 92 ? -11.766 -10.711 -4.406 1 97.62 92 ILE A CA 1
ATOM 709 C C . ILE A 1 92 ? -11.312 -10.922 -2.965 1 97.62 92 ILE A C 1
ATOM 711 O O . ILE A 1 92 ? -10.328 -11.625 -2.719 1 97.62 92 ILE A O 1
ATOM 715 N N . VAL A 1 93 ? -12 -10.312 -2.035 1 97.75 93 VAL A N 1
ATOM 716 C CA . VAL A 1 93 ? -11.711 -10.484 -0.614 1 97.75 93 VAL A CA 1
ATOM 717 C C . VAL A 1 93 ? -12.914 -11.109 0.087 1 97.75 93 VAL A C 1
ATOM 719 O O . VAL A 1 93 ? -14.047 -10.672 -0.108 1 97.75 93 VAL A O 1
ATOM 722 N N . LYS A 1 94 ? -12.586 -12.133 0.867 1 97.25 94 LYS A N 1
ATOM 723 C CA . LYS A 1 94 ? -13.641 -12.828 1.598 1 97.25 94 LYS A CA 1
ATOM 724 C C . LYS A 1 94 ? -13.242 -13.047 3.055 1 97.25 94 LYS A C 1
ATOM 726 O O . LYS A 1 94 ? -12.055 -13.07 3.383 1 97.25 94 LYS A O 1
ATOM 731 N N . SER A 1 95 ? -14.242 -13.094 3.857 1 95.81 95 SER A N 1
ATOM 732 C CA . SER A 1 95 ? -14.094 -13.562 5.23 1 95.81 95 SER A CA 1
ATOM 733 C C . SER A 1 95 ? -14.602 -14.984 5.395 1 95.81 95 SER A C 1
ATOM 735 O O . SER A 1 95 ? -15.531 -15.406 4.699 1 95.81 95 SER A O 1
ATOM 737 N N . SER A 1 96 ? -14.031 -15.672 6.316 1 94.31 96 SER A N 1
ATOM 738 C CA . SER A 1 96 ? -14.391 -17.062 6.543 1 94.31 96 SER A CA 1
ATOM 739 C C . SER A 1 96 ? -15.828 -17.188 7.043 1 94.31 96 SER A C 1
ATOM 741 O O . SER A 1 96 ? -16.406 -18.281 7.004 1 94.31 96 SER A O 1
ATOM 743 N N . VAL A 1 97 ? -16.422 -16.078 7.492 1 92.81 97 VAL A N 1
ATOM 744 C CA . VAL A 1 97 ? -17.734 -16.172 8.109 1 92.81 97 VAL A CA 1
ATOM 745 C C . VAL A 1 97 ? -18.812 -15.891 7.066 1 92.81 97 VAL A C 1
ATOM 747 O O . VAL A 1 97 ? -20 -15.984 7.359 1 92.81 97 VAL A O 1
ATOM 750 N N . SER A 1 98 ? -18.438 -15.477 5.91 1 89.12 98 SER A N 1
ATOM 751 C CA . SER A 1 98 ? -19.359 -15.219 4.812 1 89.12 98 SER A CA 1
ATOM 752 C C . SER A 1 98 ? -18.797 -15.688 3.48 1 89.12 98 SER A C 1
ATOM 754 O O . SER A 1 98 ? -17.594 -15.562 3.238 1 89.12 98 SER A O 1
ATOM 756 N N . ASP A 1 99 ? -19.594 -16.141 2.551 1 89.94 99 ASP A N 1
ATOM 757 C CA . ASP A 1 99 ? -19.156 -16.562 1.224 1 89.94 99 ASP A CA 1
ATOM 758 C C . ASP A 1 99 ? -19.172 -15.383 0.246 1 89.94 99 ASP A C 1
ATOM 760 O O . ASP A 1 99 ? -18.625 -15.477 -0.856 1 89.94 99 ASP A O 1
ATOM 764 N N . GLU A 1 100 ? -19.781 -14.328 0.665 1 93.75 100 GLU A N 1
ATOM 765 C CA . GLU A 1 100 ? -19.859 -13.164 -0.214 1 93.75 100 GLU A CA 1
ATOM 766 C C . GLU A 1 100 ? -18.594 -12.32 -0.142 1 93.75 100 GLU A C 1
ATOM 768 O O . GLU A 1 100 ? -18.047 -12.094 0.943 1 93.75 100 GLU A O 1
ATOM 773 N N . PRO A 1 101 ? -18.203 -11.945 -1.335 1 96.12 101 PRO A N 1
ATOM 774 C CA . PRO A 1 101 ? -17.047 -11.039 -1.306 1 96.12 101 PRO A CA 1
ATOM 775 C C . PRO A 1 101 ? -17.328 -9.758 -0.519 1 96.12 101 PRO A C 1
ATOM 777 O O . PRO A 1 101 ? -18.469 -9.273 -0.5 1 96.12 101 PRO A O 1
ATOM 780 N N . LEU A 1 102 ? -16.312 -9.297 0.139 1 96.5 102 LEU A N 1
ATOM 781 C CA . LEU A 1 102 ? -16.391 -8.047 0.886 1 96.5 102 LEU A CA 1
ATOM 782 C C . LEU A 1 102 ? -16.25 -6.852 -0.043 1 96.5 102 LEU A C 1
ATOM 784 O O . LEU A 1 102 ? -15.43 -6.871 -0.965 1 96.5 102 LEU A O 1
ATOM 788 N N . ASP A 1 103 ? -17 -5.84 0.234 1 95.06 103 ASP A N 1
ATOM 789 C CA . ASP A 1 103 ? -16.828 -4.574 -0.477 1 95.06 103 ASP A CA 1
ATOM 790 C C . ASP A 1 103 ? -15.781 -3.701 0.202 1 95.06 103 ASP A C 1
ATOM 792 O O . ASP A 1 103 ? -15.555 -3.818 1.408 1 95.06 103 ASP A O 1
ATOM 796 N N . GLY A 1 104 ? -15.188 -2.93 -0.601 1 97.12 104 GLY A N 1
ATOM 797 C CA . GLY A 1 104 ? -14.164 -2.033 -0.097 1 97.12 104 GLY A CA 1
ATOM 798 C C . GLY A 1 104 ? -13.617 -1.095 -1.157 1 97.12 104 GLY A C 1
ATOM 799 O O . GLY A 1 104 ? -14.078 -1.104 -2.299 1 97.12 104 GLY A O 1
ATOM 800 N N . PHE A 1 105 ? -12.773 -0.286 -0.711 1 97.12 105 PHE A N 1
ATOM 801 C CA . PHE A 1 105 ? -12.062 0.635 -1.585 1 97.12 105 PHE A CA 1
ATOM 802 C C . PHE A 1 105 ? -10.797 -0.016 -2.141 1 97.12 105 PHE A C 1
ATOM 804 O O . PHE A 1 105 ? -10.031 -0.634 -1.396 1 97.12 105 PHE A O 1
ATOM 811 N N . LEU A 1 106 ? -10.711 0.073 -3.471 1 98 106 LEU A N 1
ATOM 812 C CA . LEU A 1 106 ? -9.539 -0.456 -4.16 1 98 106 LEU A CA 1
ATOM 813 C C . LEU A 1 106 ? -8.703 0.672 -4.758 1 98 106 LEU A C 1
ATOM 815 O O . LEU A 1 106 ? -9.25 1.621 -5.324 1 98 106 LEU A O 1
ATOM 819 N N . ASP A 1 107 ? -7.434 0.604 -4.551 1 98.62 107 ASP A N 1
ATOM 820 C CA . ASP A 1 107 ? -6.473 1.528 -5.148 1 98.62 107 ASP A CA 1
ATOM 821 C C . ASP A 1 107 ? -5.219 0.794 -5.613 1 98.62 107 ASP A C 1
ATOM 823 O O . ASP A 1 107 ? -4.844 -0.229 -5.035 1 98.62 107 ASP A O 1
ATOM 827 N N . ALA A 1 108 ? -4.664 1.276 -6.68 1 98.62 108 ALA A N 1
ATOM 828 C CA . ALA A 1 108 ? -3.477 0.622 -7.223 1 98.62 108 ALA A CA 1
ATOM 829 C C . ALA A 1 108 ? -2.523 1.642 -7.844 1 98.62 108 ALA A C 1
ATOM 831 O O . ALA A 1 108 ? -2.957 2.682 -8.344 1 98.62 108 ALA A O 1
ATOM 832 N N . GLY A 1 109 ? -1.242 1.33 -7.738 1 98.19 109 GLY A N 1
ATOM 833 C CA . GLY A 1 109 ? -0.189 2.031 -8.453 1 98.19 109 GLY A CA 1
ATOM 834 C C . GLY A 1 109 ? 0.482 1.176 -9.516 1 98.19 109 GLY A C 1
ATOM 835 O O . GLY A 1 109 ? -0.173 0.363 -10.172 1 98.19 109 GLY A O 1
ATOM 836 N N . GLY A 1 110 ? 1.725 1.47 -9.688 1 97.94 110 GLY A N 1
ATOM 837 C CA . GLY A 1 110 ? 2.461 0.722 -10.695 1 97.94 110 GLY A CA 1
ATOM 838 C C . GLY A 1 110 ? 2.793 -0.693 -10.266 1 97.94 110 GLY A C 1
ATOM 839 O O . GLY A 1 110 ? 2.873 -1.599 -11.102 1 97.94 110 GLY A O 1
ATOM 840 N N . ARG A 1 111 ? 3.039 -0.848 -8.93 1 98.25 111 ARG A N 1
ATOM 841 C CA . ARG A 1 111 ? 3.436 -2.172 -8.461 1 98.25 111 ARG A CA 1
ATOM 842 C C . ARG A 1 111 ? 2.721 -2.531 -7.16 1 98.25 111 ARG A C 1
ATOM 844 O O . ARG A 1 111 ? 3.174 -3.404 -6.418 1 98.25 111 ARG A O 1
ATOM 851 N N . ILE A 1 112 ? 1.713 -1.743 -6.914 1 98.62 112 ILE A N 1
ATOM 852 C CA . ILE A 1 112 ? 1.064 -1.979 -5.629 1 98.62 112 ILE A CA 1
ATOM 853 C C . ILE A 1 112 ? -0.452 -1.931 -5.801 1 98.62 112 ILE A C 1
ATOM 855 O O . ILE A 1 112 ? -0.958 -1.319 -6.746 1 98.62 112 ILE A O 1
ATOM 859 N N . LEU A 1 113 ? -1.144 -2.533 -4.906 1 98.62 113 LEU A N 1
ATOM 860 C CA . LEU A 1 113 ? -2.574 -2.309 -4.738 1 98.62 113 LEU A CA 1
ATOM 861 C C . LEU A 1 113 ? -2.967 -2.371 -3.268 1 98.62 113 LEU A C 1
ATOM 863 O O . LEU A 1 113 ? -2.219 -2.9 -2.443 1 98.62 113 LEU A O 1
ATOM 867 N N . MET A 1 114 ? -4.047 -1.738 -2.938 1 98.5 114 MET A N 1
ATOM 868 C CA . MET A 1 114 ? -4.633 -1.751 -1.601 1 98.5 114 MET A CA 1
ATOM 869 C C . MET A 1 114 ? -6.133 -2.031 -1.666 1 98.5 114 MET A C 1
ATOM 871 O O . MET A 1 114 ? -6.832 -1.489 -2.521 1 98.5 114 MET A O 1
ATOM 875 N N . PHE A 1 115 ? -6.547 -2.92 -0.819 1 98.25 115 PHE A N 1
ATOM 876 C CA . PHE A 1 115 ? -7.965 -3.088 -0.523 1 98.25 115 PHE A CA 1
ATOM 877 C C . PHE A 1 115 ? -8.281 -2.607 0.888 1 98.25 115 PHE A C 1
ATOM 879 O O . PHE A 1 115 ? -7.719 -3.109 1.862 1 98.25 115 PHE A O 1
ATOM 886 N N . ARG A 1 116 ? -9.148 -1.697 1.008 1 96.56 116 ARG A N 1
ATOM 887 C CA . ARG A 1 116 ? -9.664 -1.22 2.287 1 96.56 116 ARG A CA 1
ATOM 888 C C . ARG A 1 116 ? -11.141 -1.582 2.453 1 96.56 116 ARG A C 1
ATOM 890 O O . ARG A 1 116 ? -11.992 -1.067 1.732 1 96.56 116 ARG A O 1
ATOM 897 N N . PRO A 1 117 ? -11.344 -2.373 3.463 1 95.69 117 PRO A N 1
ATOM 898 C CA . PRO A 1 117 ? -12.773 -2.646 3.678 1 95.69 117 PRO A CA 1
ATOM 899 C C . PRO A 1 117 ? -13.539 -1.419 4.156 1 95.69 117 PRO A C 1
ATOM 901 O O . PRO A 1 117 ? -12.977 -0.564 4.848 1 95.69 117 PRO A O 1
ATOM 904 N N . HIS A 1 118 ? -14.758 -1.231 3.805 1 94.81 118 HIS A N 1
ATOM 905 C CA . HIS A 1 118 ? -15.57 -0.099 4.23 1 94.81 118 HIS A CA 1
ATOM 906 C C . HIS A 1 118 ? -15.891 -0.179 5.719 1 94.81 118 HIS A C 1
ATOM 908 O O . HIS A 1 118 ? -16.172 0.84 6.352 1 94.81 118 HIS A O 1
ATOM 914 N N . GLY A 1 119 ? -15.836 -1.351 6.293 1 92.19 119 GLY A N 1
ATOM 915 C CA . GLY A 1 119 ? -16.109 -1.608 7.699 1 92.19 119 GLY A CA 1
ATOM 916 C C . GLY A 1 119 ? -15.266 -2.738 8.266 1 92.19 119 GLY A C 1
ATOM 917 O O . GLY A 1 119 ? -14.305 -3.186 7.633 1 92.19 119 GLY A O 1
ATOM 918 N N . LYS A 1 120 ? -15.656 -3.104 9.43 1 92.75 120 LYS A N 1
ATOM 919 C CA . LYS A 1 120 ? -14.945 -4.211 10.062 1 92.75 120 LYS A CA 1
ATOM 920 C C . LYS A 1 120 ? -15.164 -5.512 9.297 1 92.75 120 LYS A C 1
ATOM 922 O O . LYS A 1 120 ? -16.266 -5.773 8.797 1 92.75 120 LYS A O 1
ATOM 927 N N . TYR A 1 121 ? -14.125 -6.297 9.25 1 93.56 121 TYR A N 1
ATOM 928 C CA . TYR A 1 121 ? -14.289 -7.641 8.703 1 93.56 121 TYR A CA 1
ATOM 929 C C . TYR A 1 121 ? -15.297 -8.445 9.516 1 93.56 121 TYR A C 1
ATOM 931 O O . TYR A 1 121 ? -15.266 -8.422 10.75 1 93.56 121 TYR A O 1
ATOM 939 N N . PRO A 1 122 ? -16.219 -9.117 8.781 1 93.88 122 PRO A N 1
ATOM 940 C CA . PRO A 1 122 ? -17.078 -10.039 9.531 1 93.88 122 PRO A CA 1
ATOM 941 C C . PRO A 1 122 ? -16.297 -11.094 10.297 1 93.88 122 PRO A C 1
ATOM 943 O O . PRO A 1 122 ? -15.375 -11.703 9.75 1 93.88 122 PRO A O 1
ATOM 946 N N . ALA A 1 123 ? -16.656 -11.219 11.547 1 92.94 123 ALA A N 1
ATOM 947 C CA . ALA A 1 123 ? -15.945 -12.164 12.406 1 92.94 123 ALA A CA 1
ATOM 948 C C . ALA A 1 123 ? -16.922 -12.906 13.312 1 92.94 123 ALA A C 1
ATOM 950 O O . ALA A 1 123 ? -18.031 -12.43 13.578 1 92.94 123 ALA A O 1
ATOM 951 N N . GLU A 1 124 ? -16.516 -14.141 13.617 1 93.12 124 GLU A N 1
ATOM 952 C CA . GLU A 1 124 ? -17.219 -14.938 14.617 1 93.12 124 GLU A CA 1
ATOM 953 C C . GLU A 1 124 ? -16.391 -15.07 15.898 1 93.12 124 GLU A C 1
ATOM 955 O O . GLU A 1 124 ? -15.242 -15.523 15.859 1 93.12 124 GLU A O 1
ATOM 960 N N . ASN A 1 125 ? -17 -14.703 17.047 1 92.38 125 ASN A N 1
ATOM 961 C CA . ASN A 1 125 ? -16.312 -14.727 18.328 1 92.38 125 ASN A CA 1
ATOM 962 C C . ASN A 1 125 ? -15 -13.953 18.281 1 92.38 125 ASN A C 1
ATOM 964 O O . ASN A 1 125 ? -13.992 -14.406 18.828 1 92.38 125 ASN A O 1
ATOM 968 N N . GLY A 1 126 ? -14.898 -12.93 17.469 1 89.56 126 GLY A N 1
ATOM 969 C CA . GLY A 1 126 ? -13.742 -12.055 17.391 1 89.56 126 GLY A CA 1
ATOM 970 C C . GLY A 1 126 ? -12.633 -12.609 16.516 1 89.56 126 GLY A C 1
ATOM 971 O O . GLY A 1 126 ? -11.508 -12.102 16.531 1 89.56 126 GLY A O 1
ATOM 972 N N . LYS A 1 127 ? -12.945 -13.625 15.773 1 90.38 127 LYS A N 1
ATOM 973 C CA . LYS A 1 127 ? -11.953 -14.258 14.914 1 90.38 127 LYS A CA 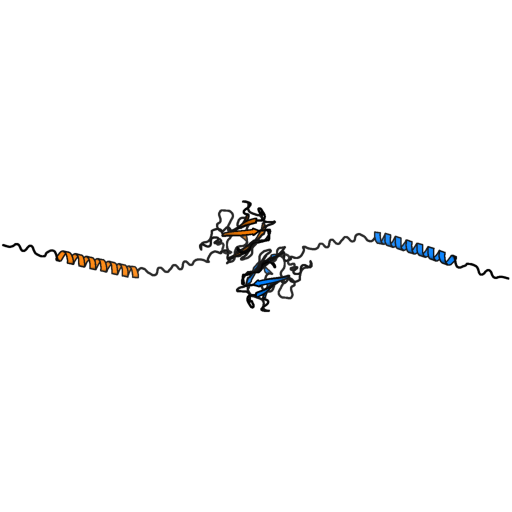1
ATOM 974 C C . LYS A 1 127 ? -12.477 -14.422 13.492 1 90.38 127 LYS A C 1
ATOM 976 O O . LYS A 1 127 ? -13.68 -14.617 13.289 1 90.38 127 LYS A O 1
ATOM 981 N N . ALA A 1 128 ? -11.57 -14.234 12.562 1 91.19 128 ALA A N 1
ATOM 982 C CA . ALA A 1 128 ? -11.914 -14.508 11.164 1 91.19 128 ALA A CA 1
ATOM 983 C C . ALA A 1 128 ? -10.656 -14.812 10.352 1 91.19 128 ALA A C 1
ATOM 985 O O . ALA A 1 128 ? -9.562 -14.352 10.688 1 91.19 128 ALA A O 1
ATOM 986 N N . LYS A 1 129 ? -10.82 -15.633 9.492 1 92.31 129 LYS A N 1
ATOM 987 C CA . LYS A 1 129 ? -9.836 -15.797 8.422 1 92.31 129 LYS A CA 1
ATOM 988 C C . LYS A 1 129 ? -10.234 -15.008 7.18 1 92.31 129 LYS A C 1
ATOM 990 O O . LYS A 1 129 ? -11.352 -15.148 6.684 1 92.31 129 LYS A O 1
ATOM 995 N N . VAL A 1 130 ? -9.391 -14.156 6.738 1 94.25 130 VAL A N 1
ATOM 996 C CA . VAL A 1 130 ? -9.656 -13.328 5.566 1 94.25 130 VAL A CA 1
ATOM 997 C C . VAL A 1 130 ? -8.781 -13.781 4.402 1 94.25 130 VAL A C 1
ATOM 999 O O . VAL A 1 130 ? -7.598 -14.086 4.59 1 94.25 130 VAL A O 1
ATOM 1002 N N . SER A 1 131 ? -9.398 -13.891 3.258 1 95.38 131 SER A N 1
ATOM 1003 C CA . SER A 1 131 ? -8.648 -14.266 2.059 1 95.38 131 SER A CA 1
ATOM 1004 C C . SER A 1 131 ? -8.727 -13.172 1 1 95.38 131 SER A C 1
ATOM 1006 O O . SER A 1 131 ? -9.773 -12.531 0.831 1 95.38 131 SER A O 1
ATOM 1008 N N . ILE A 1 132 ? -7.672 -12.961 0.317 1 97.31 132 ILE A N 1
ATOM 1009 C CA . ILE A 1 132 ? -7.656 -12.164 -0.903 1 97.31 132 ILE A CA 1
ATOM 1010 C C . ILE A 1 132 ? -7.246 -13.039 -2.086 1 97.31 132 ILE A C 1
ATOM 1012 O O . ILE A 1 132 ? -6.285 -13.805 -1.998 1 97.31 132 ILE A O 1
ATOM 1016 N N . THR A 1 133 ? -8 -12.961 -3.105 1 98 133 THR A N 1
ATOM 1017 C CA . THR A 1 133 ? -7.719 -13.648 -4.359 1 98 133 THR A CA 1
ATOM 1018 C C . THR A 1 133 ? -7.52 -12.641 -5.492 1 98 133 THR A C 1
ATOM 1020 O O . THR A 1 133 ? -8.352 -11.758 -5.703 1 98 133 THR A O 1
ATOM 1023 N N . LEU A 1 134 ? -6.422 -12.711 -6.156 1 98.81 134 LEU A N 1
ATOM 1024 C CA . LEU A 1 134 ? -6.152 -11.961 -7.375 1 98.81 134 LEU A CA 1
ATOM 1025 C C . LEU A 1 134 ? -6.305 -12.844 -8.609 1 98.81 134 LEU A C 1
ATOM 1027 O O . LEU A 1 134 ? -5.621 -13.859 -8.734 1 98.81 134 LEU A O 1
ATOM 1031 N N . ILE A 1 135 ? -7.152 -12.406 -9.5 1 98.69 135 ILE A N 1
ATOM 1032 C CA . ILE A 1 135 ? -7.488 -13.211 -10.664 1 98.69 135 ILE A CA 1
ATOM 1033 C C . ILE A 1 135 ? -6.418 -13.039 -11.734 1 98.69 135 ILE A C 1
ATOM 1035 O O . ILE A 1 135 ? -6.16 -11.93 -12.195 1 98.69 135 ILE A O 1
ATOM 1039 N N . GLY A 1 136 ? -5.828 -14.125 -12.086 1 98.25 136 GLY A N 1
ATOM 1040 C CA . GLY A 1 136 ? -4.828 -14.125 -13.141 1 98.25 136 GLY A CA 1
ATOM 1041 C C . GLY A 1 136 ? -5.312 -14.789 -14.414 1 98.25 136 GLY A C 1
ATOM 1042 O O . GLY A 1 136 ? -4.656 -14.695 -15.461 1 98.25 136 GLY A O 1
ATOM 1043 N N . THR A 1 137 ? -6.355 -15.492 -14.32 1 95.56 137 THR A N 1
ATOM 1044 C CA . THR A 1 137 ? -6.949 -16.125 -15.5 1 95.56 137 THR A CA 1
ATOM 1045 C C . THR A 1 137 ? -8.328 -15.531 -15.781 1 95.56 137 THR A C 1
ATOM 1047 O O . THR A 1 137 ? -9.234 -15.625 -14.953 1 95.56 137 THR A O 1
ATOM 1050 N N . ASP A 1 138 ? -8.414 -14.984 -16.938 1 90.25 138 ASP A N 1
ATOM 1051 C CA . ASP A 1 138 ? -9.672 -14.367 -17.344 1 90.25 138 ASP A CA 1
ATOM 1052 C C . ASP A 1 138 ? -10.727 -15.422 -17.656 1 90.25 138 ASP A C 1
ATOM 1054 O O . ASP A 1 138 ? -10.633 -16.125 -18.656 1 90.25 138 ASP A O 1
ATOM 1058 N N . THR A 1 139 ? -11.641 -15.57 -16.859 1 87.62 139 THR A N 1
ATOM 1059 C CA . THR A 1 139 ? -12.75 -16.484 -17.109 1 87.62 139 THR A CA 1
ATOM 1060 C C . THR A 1 139 ? -14.008 -15.703 -17.5 1 87.62 139 THR A C 1
ATOM 1062 O O . THR A 1 139 ? -15.125 -16.219 -17.375 1 87.62 139 THR A O 1
ATOM 1065 N N . GLY A 1 140 ? -13.844 -14.375 -17.859 1 89.75 140 GLY A N 1
ATOM 1066 C CA . GLY A 1 140 ? -14.961 -13.547 -18.281 1 89.75 140 GLY A CA 1
ATOM 1067 C C . GLY A 1 140 ? -15 -12.195 -17.594 1 89.75 140 GLY A C 1
ATOM 1068 O O . GLY A 1 140 ? -15.516 -11.219 -18.156 1 89.75 140 GLY A O 1
ATOM 1069 N N . ALA A 1 141 ? -14.5 -12.047 -16.422 1 86.75 141 ALA A N 1
ATOM 1070 C CA . ALA A 1 141 ? -14.586 -10.805 -15.648 1 86.75 141 ALA A CA 1
ATOM 1071 C C . ALA A 1 141 ? -13.25 -10.062 -15.656 1 86.75 141 ALA A C 1
ATOM 1073 O O . ALA A 1 141 ? -13.102 -9.047 -14.977 1 86.75 141 ALA A O 1
ATOM 1074 N N . GLY A 1 142 ? -12.297 -10.625 -16.438 1 95.56 142 GLY A N 1
ATOM 1075 C CA . GLY A 1 142 ? -11 -9.984 -16.547 1 95.56 142 GLY A CA 1
ATOM 1076 C C . GLY A 1 142 ? -9.93 -10.641 -15.688 1 95.56 142 GLY A C 1
ATOM 1077 O O . GLY A 1 142 ? -10.227 -11.57 -14.93 1 95.56 142 GLY A O 1
ATOM 1078 N N . ALA A 1 143 ? -8.758 -10.227 -15.898 1 98.5 143 ALA A N 1
ATOM 1079 C CA . ALA A 1 143 ? -7.594 -10.656 -15.133 1 98.5 143 ALA A CA 1
ATOM 1080 C C . ALA A 1 143 ? -6.621 -9.492 -14.93 1 98.5 143 ALA A C 1
ATOM 1082 O O . ALA A 1 143 ? -6.559 -8.578 -15.75 1 98.5 143 ALA A O 1
ATOM 1083 N N . ILE A 1 144 ? -5.941 -9.531 -13.867 1 98.81 144 ILE A N 1
ATOM 1084 C CA . ILE A 1 144 ? -4.875 -8.562 -13.672 1 98.81 144 ILE A CA 1
ATOM 1085 C C . ILE A 1 144 ? -3.75 -8.812 -14.68 1 98.81 144 ILE A C 1
ATOM 1087 O O . ILE A 1 144 ? -3.336 -9.961 -14.875 1 98.81 144 ILE A O 1
ATOM 1091 N N . THR A 1 145 ? -3.305 -7.785 -15.312 1 98.38 145 THR A N 1
ATOM 1092 C CA . THR A 1 145 ? -2.209 -7.891 -16.266 1 98.38 145 THR A CA 1
ATOM 1093 C C . THR A 1 145 ? -1.101 -6.895 -15.938 1 98.38 145 THR A C 1
ATOM 1095 O O . THR A 1 145 ? -1.317 -5.945 -15.18 1 98.38 145 THR A O 1
ATOM 1098 N N . ASP A 1 146 ? 0.02 -7.211 -16.484 1 98.19 146 ASP A N 1
ATOM 1099 C CA . ASP A 1 146 ? 1.059 -6.184 -16.453 1 98.19 146 ASP A CA 1
ATOM 1100 C C . ASP A 1 146 ? 0.834 -5.137 -17.547 1 98.19 146 ASP A C 1
ATOM 1102 O O . ASP A 1 146 ? -0.176 -5.176 -18.25 1 98.19 146 ASP A O 1
ATOM 1106 N N . VAL A 1 147 ? 1.757 -4.211 -17.641 1 97.44 147 VAL A N 1
ATOM 1107 C CA . VAL A 1 147 ? 1.595 -3.064 -18.531 1 97.44 147 VAL A CA 1
ATOM 1108 C C . VAL A 1 147 ? 1.75 -3.51 -19.984 1 97.44 147 VAL A C 1
ATOM 1110 O O . VAL A 1 147 ? 1.409 -2.766 -20.906 1 97.44 147 VAL A O 1
ATOM 1113 N N . LYS A 1 148 ? 2.217 -4.734 -20.188 1 96.06 148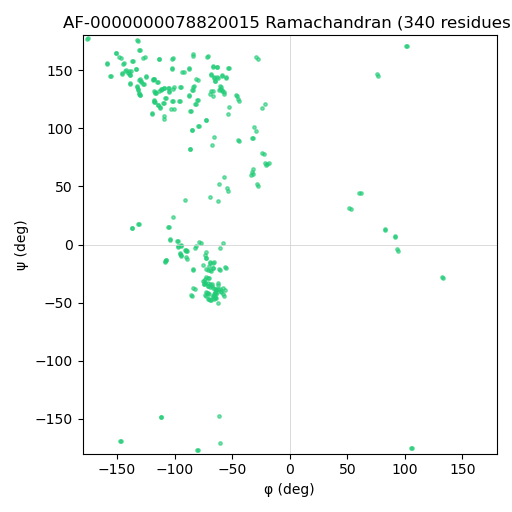 LYS A N 1
ATOM 1114 C CA . LYS A 1 148 ? 2.354 -5.27 -21.547 1 96.06 148 LYS A CA 1
ATOM 1115 C C . LYS A 1 148 ? 1.151 -6.133 -21.906 1 96.06 148 LYS A C 1
ATOM 1117 O O . LYS A 1 148 ? 1.113 -6.719 -23 1 96.06 148 LYS A O 1
ATOM 1122 N N . GLY A 1 149 ? 0.256 -6.27 -20.984 1 96.5 149 GLY A N 1
ATOM 1123 C CA . GLY A 1 149 ? -0.958 -7.027 -21.25 1 96.5 149 GLY A CA 1
ATOM 1124 C C . GLY A 1 149 ? -0.833 -8.5 -20.891 1 96.5 149 GLY A C 1
ATOM 1125 O O . GLY A 1 149 ? -1.728 -9.289 -21.203 1 96.5 149 GLY A O 1
ATOM 1126 N N . VAL A 1 150 ? 0.305 -8.844 -20.266 1 96.94 150 VAL A N 1
ATOM 1127 C CA . VAL A 1 150 ? 0.514 -10.234 -19.859 1 96.94 150 VAL A CA 1
ATOM 1128 C C . VAL A 1 150 ? -0.163 -10.477 -18.516 1 96.94 150 VAL A C 1
ATOM 1130 O O . VAL A 1 150 ? 0.014 -9.703 -17.562 1 96.94 150 VAL A O 1
ATOM 1133 N N . SER A 1 151 ? -0.9 -11.547 -18.391 1 97.94 151 SER A N 1
ATOM 1134 C CA . SER A 1 151 ? -1.652 -11.867 -17.188 1 97.94 151 SER A CA 1
ATOM 1135 C C . SER A 1 151 ? -0.719 -12.164 -16.016 1 97.94 151 SER A C 1
ATOM 1137 O O . SER A 1 151 ? 0.379 -12.688 -16.219 1 97.94 151 SER A O 1
ATOM 1139 N N . LEU A 1 152 ? -1.214 -11.93 -14.914 1 98.69 152 LEU A N 1
ATOM 1140 C CA . LEU A 1 152 ? -0.56 -12.281 -13.656 1 98.69 152 LEU A CA 1
ATOM 1141 C C . LEU A 1 152 ? -0.295 -13.781 -13.586 1 98.69 152 LEU A C 1
ATOM 1143 O O . LEU A 1 152 ? -1.156 -14.586 -13.945 1 98.69 152 LEU A O 1
ATOM 1147 N N . ASP A 1 153 ? 0.933 -14.062 -13.203 1 98.5 153 ASP A N 1
ATOM 1148 C CA . ASP A 1 153 ? 1.222 -15.43 -12.781 1 98.5 153 ASP A CA 1
ATOM 1149 C C . ASP A 1 153 ? 0.912 -15.625 -11.297 1 98.5 153 ASP A C 1
ATOM 1151 O O . ASP A 1 153 ? 1.819 -15.617 -10.461 1 98.5 153 ASP A O 1
ATOM 1155 N N . GLY A 1 154 ? -0.312 -15.852 -11.023 1 98.56 154 GLY A N 1
ATOM 1156 C CA . GLY A 1 154 ? -0.776 -15.859 -9.648 1 98.56 154 GLY A CA 1
ATOM 1157 C C . GLY A 1 154 ? -0.292 -17.062 -8.859 1 98.56 154 GLY A C 1
ATOM 1158 O O . GLY A 1 154 ? -0.023 -16.953 -7.66 1 98.56 154 GLY A O 1
ATOM 1159 N N . ASP A 1 155 ? -0.209 -18.188 -9.523 1 97.44 155 ASP A N 1
ATOM 1160 C CA . ASP A 1 155 ? 0.162 -19.406 -8.805 1 97.44 155 ASP A CA 1
ATOM 1161 C C . ASP A 1 155 ? 1.665 -19.656 -8.898 1 97.44 155 ASP A C 1
ATOM 1163 O O . ASP A 1 155 ? 2.152 -20.688 -8.453 1 97.44 155 ASP A O 1
ATOM 1167 N N . LYS A 1 156 ? 2.402 -18.797 -9.602 1 96.81 156 LYS A N 1
ATOM 1168 C CA . LYS A 1 156 ? 3.861 -18.781 -9.688 1 96.81 156 LYS A CA 1
ATOM 1169 C C . LYS A 1 156 ? 4.383 -20.078 -10.297 1 96.81 156 LYS A C 1
ATOM 1171 O O . LYS A 1 156 ? 5.371 -20.641 -9.812 1 96.81 156 LYS A O 1
ATOM 1176 N N . ASP A 1 157 ? 3.83 -20.562 -11.305 1 95.12 157 ASP A N 1
ATOM 1177 C CA . ASP A 1 157 ? 4.305 -21.766 -11.984 1 95.12 157 ASP A CA 1
ATOM 1178 C C . ASP A 1 157 ? 5.168 -21.406 -13.188 1 95.12 157 ASP A C 1
ATOM 1180 O O . ASP A 1 157 ? 5.57 -22.297 -13.945 1 95.12 157 ASP A O 1
ATOM 1184 N N . GLY A 1 158 ? 5.344 -20.078 -13.32 1 94.69 158 GLY A N 1
ATOM 1185 C CA . GLY A 1 158 ? 6.203 -19.625 -14.406 1 94.69 158 GLY A CA 1
ATOM 1186 C C . GLY A 1 158 ? 5.441 -19.297 -15.672 1 94.69 158 GLY A C 1
ATOM 1187 O O . GLY A 1 158 ? 6.027 -18.828 -16.656 1 94.69 158 GLY A O 1
ATOM 1188 N N . GLN A 1 159 ? 4.145 -19.531 -15.656 1 95.06 159 GLN A N 1
ATOM 1189 C CA . GLN A 1 159 ? 3.289 -19.219 -16.797 1 95.06 159 GLN A CA 1
ATOM 1190 C C . GLN A 1 159 ? 2.232 -18.188 -16.422 1 95.06 159 GLN A C 1
ATOM 1192 O O . GLN A 1 159 ? 1.677 -18.234 -15.32 1 95.06 159 GLN A O 1
ATOM 1197 N N . ALA A 1 160 ? 1.978 -17.344 -17.359 1 96.69 160 ALA A N 1
ATOM 1198 C CA . ALA A 1 160 ? 0.893 -16.391 -17.141 1 96.69 160 ALA A CA 1
ATOM 1199 C C . ALA A 1 160 ? -0.414 -17.125 -16.812 1 96.69 160 ALA A C 1
ATOM 1201 O O . ALA A 1 160 ? -0.722 -18.156 -17.422 1 96.69 160 ALA A O 1
ATOM 1202 N N . GLY A 1 161 ? -1.104 -16.438 -15.922 1 97 161 GLY A N 1
ATOM 1203 C CA . GLY A 1 161 ? -2.359 -17.047 -15.508 1 97 161 GLY A CA 1
ATOM 1204 C C . GLY A 1 161 ? -2.301 -17.641 -14.117 1 97 161 GLY A C 1
ATOM 1205 O O . GLY A 1 161 ? -1.307 -17.484 -13.406 1 97 161 GLY A O 1
ATOM 1206 N N . GLY A 1 162 ? -3.426 -18.312 -13.719 1 97.62 162 GLY A N 1
ATOM 1207 C CA . GLY A 1 162 ? -3.543 -18.812 -12.359 1 97.62 162 GLY A CA 1
ATOM 1208 C C . GLY A 1 162 ? -3.855 -17.719 -11.352 1 97.62 162 GLY A C 1
ATOM 1209 O O . GLY A 1 162 ? -3.406 -16.578 -11.5 1 97.62 162 GLY A O 1
ATOM 1210 N N . ASP A 1 163 ? -4.582 -18 -10.391 1 98.25 163 ASP A N 1
ATOM 1211 C CA . ASP A 1 163 ? -4.965 -17.016 -9.383 1 98.25 163 ASP A CA 1
ATOM 1212 C C . ASP A 1 163 ? -3.982 -17.016 -8.211 1 98.25 163 ASP A C 1
ATOM 1214 O O . ASP A 1 163 ? -3.354 -18.047 -7.926 1 98.25 163 ASP A O 1
ATOM 1218 N N . PHE A 1 164 ? -3.836 -15.898 -7.652 1 98.69 164 PHE A N 1
ATOM 1219 C CA . PHE A 1 164 ? -3.131 -15.781 -6.379 1 98.69 164 PHE A CA 1
ATOM 1220 C C . PHE A 1 164 ? -4.113 -15.797 -5.215 1 98.69 164 PHE A C 1
ATOM 1222 O O . PHE A 1 164 ? -5.152 -15.141 -5.258 1 98.69 164 PHE A O 1
ATOM 1229 N N . GLU A 1 165 ? -3.793 -16.531 -4.195 1 97.12 165 GLU A N 1
ATOM 1230 C CA . GLU A 1 165 ? -4.609 -16.547 -2.986 1 97.12 165 GLU A CA 1
ATOM 1231 C C . GLU A 1 165 ? -3.746 -16.391 -1.737 1 97.12 165 GLU A C 1
ATOM 1233 O O . GLU A 1 165 ? -2.693 -17.031 -1.625 1 97.12 165 GLU A O 1
ATOM 1238 N N . TYR A 1 166 ? -4.148 -15.602 -0.851 1 95.88 166 TYR A N 1
ATOM 1239 C CA . TYR A 1 166 ? -3.484 -15.383 0.43 1 95.88 166 TYR A CA 1
ATOM 1240 C C . TYR A 1 166 ? -4.5 -15.289 1.562 1 95.88 166 TYR A C 1
ATOM 1242 O O . TYR A 1 166 ? -5.559 -14.68 1.407 1 95.88 166 TYR A O 1
ATOM 1250 N N . LYS A 1 167 ? -4.172 -15.891 2.611 1 93.06 167 LYS A N 1
ATOM 1251 C CA . LYS A 1 167 ? -5.051 -15.898 3.775 1 93.06 167 LYS A CA 1
ATOM 1252 C C . LYS A 1 167 ? -4.328 -15.383 5.016 1 93.06 167 LYS A C 1
ATOM 1254 O O . LYS A 1 167 ? -3.137 -15.633 5.195 1 93.06 167 LYS A O 1
ATOM 1259 N N . PHE A 1 168 ? -5.055 -14.68 5.855 1 89.25 168 PHE A N 1
ATOM 1260 C CA . PHE A 1 168 ? -4.508 -14.227 7.125 1 89.25 168 PHE A CA 1
ATOM 1261 C C . PHE A 1 168 ? -5.59 -14.195 8.203 1 89.25 168 PHE A C 1
ATOM 1263 O O . PHE A 1 168 ? -6.781 -14.18 7.887 1 89.25 168 PHE A O 1
ATOM 1270 N N . ASN A 1 169 ? -5.141 -14.188 9.383 1 89.38 169 ASN A N 1
ATOM 1271 C CA . ASN A 1 169 ? -6.051 -14.219 10.523 1 89.38 169 ASN A CA 1
ATOM 1272 C C . ASN A 1 169 ? -6.23 -12.836 11.133 1 89.38 169 ASN A C 1
ATOM 1274 O O . ASN A 1 169 ? -5.266 -12.078 11.258 1 89.38 169 ASN A O 1
ATOM 1278 N N . ILE A 1 170 ? -7.418 -12.555 11.398 1 87.44 170 ILE A N 1
ATOM 1279 C CA . ILE A 1 170 ? -7.711 -11.375 12.203 1 87.44 170 ILE A CA 1
ATOM 1280 C C . ILE A 1 170 ? -8.305 -11.805 13.547 1 87.44 170 ILE A C 1
ATOM 1282 O O . ILE A 1 170 ? -9.102 -12.75 13.602 1 87.44 170 ILE A O 1
ATOM 1286 N N . LEU A 1 171 ? -7.773 -11.227 14.633 1 84.56 171 LEU A N 1
ATOM 1287 C CA . LEU A 1 171 ? -8.242 -11.516 15.984 1 84.56 171 LEU A CA 1
ATOM 1288 C C . LEU A 1 171 ? -8.5 -10.234 16.766 1 84.56 171 LEU A C 1
ATOM 1290 O O . LEU A 1 171 ? -7.73 -9.273 16.656 1 84.56 171 LEU A O 1
ATOM 1294 N N . LYS A 1 172 ? -9.602 -10.086 17.359 1 79.69 172 LYS A N 1
ATOM 1295 C CA . LYS A 1 172 ? -9.93 -8.961 18.219 1 79.69 172 LYS A CA 1
ATOM 1296 C C . LYS A 1 172 ? -9.336 -9.148 19.609 1 79.69 172 LYS A C 1
ATOM 1298 O O . LYS A 1 172 ? -9.367 -10.25 20.172 1 79.69 172 LYS A O 1
ATOM 1303 N N . MET B 1 1 ? -31.641 85.312 66.375 1 25.78 1 MET B N 1
ATOM 1304 C CA . MET B 1 1 ? -31.938 85.125 64.938 1 25.78 1 MET B CA 1
ATOM 1305 C C . MET B 1 1 ? -31.156 83.938 64.438 1 25.78 1 MET B C 1
ATOM 1307 O O . MET B 1 1 ? -29.922 84 64.312 1 25.78 1 MET B O 1
ATOM 1311 N N . GLY B 1 2 ? -31.516 82.625 64.75 1 33.28 2 GLY B N 1
ATOM 1312 C CA . GLY B 1 2 ? -31 81.312 64.5 1 33.28 2 GLY B CA 1
ATOM 1313 C C . GLY B 1 2 ? -31.047 80.938 63 1 33.28 2 GLY B C 1
ATOM 1314 O O . GLY B 1 2 ? -32.094 81.062 62.375 1 33.28 2 GLY B O 1
ATOM 1315 N N . SER B 1 3 ? -29.922 81.188 62.156 1 32.03 3 SER B N 1
ATOM 1316 C CA . SER B 1 3 ? -29.703 81 60.719 1 32.03 3 SER B CA 1
ATOM 1317 C C . SER B 1 3 ? -30.016 79.562 60.281 1 32.03 3 SER B C 1
ATOM 1319 O O . SER B 1 3 ? -29.594 78.625 60.969 1 32.03 3 SER B O 1
ATOM 1321 N N . VAL B 1 4 ? -31.094 79.312 59.469 1 31.03 4 VAL B N 1
ATOM 1322 C CA . VAL B 1 4 ? -31.75 78.25 58.781 1 31.03 4 VAL B CA 1
ATOM 1323 C C . VAL B 1 4 ? -30.828 77.625 57.719 1 31.03 4 VAL B C 1
ATOM 1325 O O . VAL B 1 4 ? -30.766 78.125 56.594 1 31.03 4 VAL B O 1
ATOM 1328 N N . ALA B 1 5 ? -29.516 77.438 57.844 1 38.03 5 ALA B N 1
ATOM 1329 C CA . ALA B 1 5 ? -28.656 76.938 56.781 1 38.03 5 ALA B CA 1
ATOM 1330 C C . ALA B 1 5 ? -29.078 75.562 56.375 1 38.03 5 ALA B C 1
ATOM 1332 O O . ALA B 1 5 ? -28.656 74.562 56.969 1 38.03 5 ALA B O 1
ATOM 1333 N N . GLY B 1 6 ? -30.453 75.312 56.031 1 31.53 6 GLY B N 1
ATOM 1334 C CA . GLY B 1 6 ? -30.922 74 55.75 1 31.53 6 GLY B CA 1
ATOM 1335 C C . GLY B 1 6 ? -30.25 73.375 54.562 1 31.53 6 GLY B C 1
ATOM 1336 O O . GLY B 1 6 ? -29.5 74 53.844 1 31.53 6 GLY B 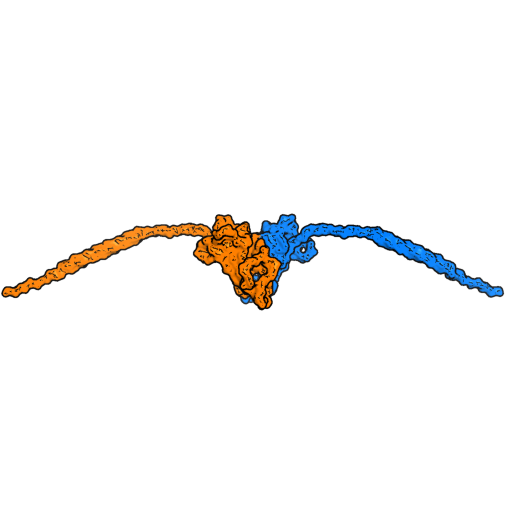O 1
ATOM 1337 N N . THR B 1 7 ? -31.047 72.375 53.656 1 32.97 7 THR B N 1
ATOM 1338 C CA . THR B 1 7 ? -31.141 71.062 53.031 1 32.97 7 THR B CA 1
ATOM 1339 C C . THR B 1 7 ? -30.766 71.125 51.562 1 32.97 7 THR B C 1
ATOM 1341 O O . THR B 1 7 ? -31.641 71.188 50.688 1 32.97 7 THR B O 1
ATOM 1344 N N . ALA B 1 8 ? -29.953 72.125 51.062 1 37.94 8 ALA B N 1
ATOM 1345 C CA . ALA B 1 8 ? -29.688 72.188 49.625 1 37.94 8 ALA B CA 1
ATOM 1346 C C . ALA B 1 8 ? -29 70.938 49.125 1 37.94 8 ALA B C 1
ATOM 1348 O O . ALA B 1 8 ? -28.75 70.75 47.906 1 37.94 8 ALA B O 1
ATOM 1349 N N . ALA B 1 9 ? -28.641 69.938 50 1 43.94 9 ALA B N 1
ATOM 1350 C CA . ALA B 1 9 ? -27.891 68.812 49.562 1 43.94 9 ALA B CA 1
ATOM 1351 C C . ALA B 1 9 ? -28.766 67.875 48.719 1 43.94 9 ALA B C 1
ATOM 1353 O O . ALA B 1 9 ? -28.25 67 48 1 43.94 9 ALA B O 1
ATOM 1354 N N . GLY B 1 10 ? -30.141 68.125 48.594 1 40.22 10 GLY B N 1
ATOM 1355 C CA . GLY B 1 10 ? -31 67.125 47.938 1 40.22 10 GLY B CA 1
ATOM 1356 C C . GLY B 1 10 ? -31 67.25 46.438 1 40.22 10 GLY B C 1
ATOM 1357 O O . GLY B 1 10 ? -31.188 66.25 45.719 1 40.22 10 GLY B O 1
ATOM 1358 N N . ILE B 1 11 ? -30.953 68.5 45.844 1 44.56 11 ILE B N 1
ATOM 1359 C CA . ILE B 1 11 ? -31.219 68.688 44.438 1 44.56 11 ILE B CA 1
ATOM 1360 C C . ILE B 1 11 ? -30.078 68.125 43.594 1 44.56 11 ILE B C 1
ATOM 1362 O O . ILE B 1 11 ? -30.328 67.5 42.562 1 44.56 11 ILE B O 1
ATOM 1366 N N . VAL B 1 12 ? -28.828 68.125 44.188 1 46.81 12 VAL B N 1
ATOM 1367 C CA . VAL B 1 12 ? -27.719 67.625 43.344 1 46.81 12 VAL B CA 1
ATOM 1368 C C . VAL B 1 12 ? -27.797 66.125 43.188 1 46.81 12 VAL B C 1
ATOM 1370 O O . VAL B 1 12 ? -27.438 65.562 42.125 1 46.81 12 VAL B O 1
ATOM 1373 N N . GLY B 1 13 ? -28.516 65.438 44.125 1 48.5 13 GLY B N 1
ATOM 1374 C CA . GLY B 1 13 ? -28.625 63.969 44.031 1 48.5 13 GLY B CA 1
ATOM 1375 C C . GLY B 1 13 ? -29.578 63.531 42.906 1 48.5 13 GLY B C 1
ATOM 1376 O O . GLY B 1 13 ? -29.328 62.5 42.25 1 48.5 13 GLY B O 1
ATOM 1377 N N . GLY B 1 14 ? -30.594 64.375 42.656 1 49.31 14 GLY B N 1
ATOM 1378 C CA . GLY B 1 14 ? -31.578 63.969 41.656 1 49.31 14 GLY B CA 1
ATOM 1379 C C . GLY B 1 14 ? -31.062 64.062 40.25 1 49.31 14 GLY B C 1
ATOM 1380 O O . GLY B 1 14 ? -31.375 63.25 39.375 1 49.31 14 GLY B O 1
ATOM 1381 N N . LEU B 1 15 ? -30.328 65.25 39.969 1 48.31 15 LEU B N 1
ATOM 1382 C CA . LEU B 1 15 ? -29.828 65.438 38.594 1 48.31 15 LEU B CA 1
ATOM 1383 C C . LEU B 1 15 ? -28.828 64.312 38.219 1 48.31 15 LEU B C 1
ATOM 1385 O O . LEU B 1 15 ? -28.875 63.781 37.125 1 48.31 15 LEU B O 1
ATOM 1389 N N . VAL B 1 16 ? -28.062 63.844 39.312 1 53.59 16 VAL B N 1
ATOM 1390 C CA . VAL B 1 16 ? -27.109 62.812 39 1 53.59 16 VAL B CA 1
ATOM 1391 C C . VAL B 1 16 ? -27.844 61.5 38.75 1 53.59 16 VAL B C 1
ATOM 1393 O O . VAL B 1 16 ? -27.5 60.719 37.844 1 53.59 16 VAL B O 1
ATOM 1396 N N . ALA B 1 17 ? -29.047 61.344 39.438 1 55.59 17 ALA B N 1
ATOM 1397 C CA . ALA B 1 17 ? -29.797 60.094 39.219 1 55.59 17 ALA B CA 1
ATOM 1398 C C . ALA B 1 17 ? -30.469 60.094 37.844 1 55.59 17 ALA B C 1
ATOM 1400 O O . ALA B 1 17 ? -30.484 59.094 37.125 1 55.59 17 ALA B O 1
ATOM 1401 N N . GLY B 1 18 ? -30.875 61.281 37.406 1 53.28 18 GLY B N 1
ATOM 1402 C CA . GLY B 1 18 ? -31.484 61.375 36.062 1 53.28 18 GLY B CA 1
ATOM 1403 C C . GLY B 1 18 ? -30.484 61.156 34.938 1 53.28 18 GLY B C 1
ATOM 1404 O O . GLY B 1 18 ? -30.797 60.438 33.969 1 53.28 18 GLY B O 1
ATOM 1405 N N . ILE B 1 19 ? -29.312 61.781 35.125 1 54.81 19 ILE B N 1
ATOM 1406 C CA . ILE B 1 19 ? -28.297 61.625 34.094 1 54.81 19 ILE B CA 1
ATOM 1407 C C . ILE B 1 19 ? -27.797 60.188 34.062 1 54.81 19 ILE B C 1
ATOM 1409 O O . ILE B 1 19 ? -27.625 59.594 33 1 54.81 19 ILE B O 1
ATOM 1413 N N . THR B 1 20 ? -27.766 59.562 35.312 1 57.25 20 THR B N 1
ATOM 1414 C CA . THR B 1 20 ? -27.328 58.188 35.344 1 57.25 20 THR B CA 1
ATOM 1415 C C . THR B 1 20 ? -28.375 57.281 34.719 1 57.25 20 THR B C 1
ATOM 1417 O O . THR B 1 20 ? -28.031 56.344 33.969 1 57.25 20 THR B O 1
ATOM 1420 N N . LEU B 1 21 ? -29.672 57.625 34.875 1 56.03 21 LEU B N 1
ATOM 1421 C CA . LEU B 1 21 ? -30.719 56.812 34.281 1 56.03 21 LEU B CA 1
ATOM 1422 C C . LEU B 1 21 ? -30.766 56.969 32.781 1 56.03 21 LEU B C 1
ATOM 1424 O O . LEU B 1 21 ? -30.922 56 32.031 1 56.03 21 LEU B O 1
ATOM 1428 N N . LYS B 1 22 ? -30.609 58.219 32.281 1 58.34 22 LYS B N 1
ATOM 1429 C CA . LYS B 1 22 ? -30.594 58.438 30.844 1 58.34 22 LYS B CA 1
ATOM 1430 C C . LYS B 1 22 ? -29.359 57.781 30.219 1 58.34 22 LYS B C 1
ATOM 1432 O O . LYS B 1 22 ? -29.469 57.125 29.172 1 58.34 22 LYS B O 1
ATOM 1437 N N . TYR B 1 23 ? -28.141 57.938 30.922 1 56.81 23 TYR B N 1
ATOM 1438 C CA . TYR B 1 23 ? -26.953 57.25 30.391 1 56.81 23 TYR B CA 1
ATOM 1439 C C . TYR B 1 23 ? -27.109 55.75 30.422 1 56.81 23 TYR B C 1
ATOM 1441 O O . TYR B 1 23 ? -26.766 55.062 29.453 1 56.81 23 TYR B O 1
ATOM 1449 N N . THR B 1 24 ? -27.75 55.188 31.531 1 61.28 24 THR B N 1
ATOM 1450 C CA . THR B 1 24 ? -27.984 53.75 31.578 1 61.28 24 THR B CA 1
ATOM 1451 C C . THR B 1 24 ? -29.031 53.375 30.547 1 61.28 24 THR B C 1
ATOM 1453 O O . THR B 1 24 ? -28.906 52.312 29.906 1 61.28 24 THR B O 1
ATOM 1456 N N . TYR B 1 25 ? -30.016 54.156 30.312 1 58.19 25 TYR B N 1
ATOM 1457 C CA . TYR B 1 25 ? -31.047 53.875 29.312 1 58.19 25 TYR B CA 1
ATOM 1458 C C . TYR B 1 25 ? -30.484 54 27.891 1 58.19 25 TYR B C 1
ATOM 1460 O O . TYR B 1 25 ? -30.719 53.125 27.047 1 58.19 25 TYR B O 1
ATOM 1468 N N . ASP B 1 26 ? -29.75 55.062 27.578 1 58.03 26 ASP B N 1
ATOM 1469 C CA . ASP B 1 26 ? -29.125 55.188 26.25 1 58.03 26 ASP B CA 1
ATOM 1470 C C . ASP B 1 26 ? -28.125 54.062 26 1 58.03 26 ASP B C 1
ATOM 1472 O O . ASP B 1 26 ? -28.078 53.5 24.906 1 58.03 26 ASP B O 1
ATOM 1476 N N . LYS B 1 27 ? -27.328 53.625 27.047 1 58.66 27 LYS B N 1
ATOM 1477 C CA . LYS B 1 27 ? -26.438 52.469 26.906 1 58.66 27 LYS B CA 1
ATOM 1478 C C . LYS B 1 27 ? -27.219 51.188 26.672 1 58.66 27 LYS B C 1
ATOM 1480 O O . LYS B 1 27 ? -26.828 50.344 25.859 1 58.66 27 LYS B O 1
ATOM 1485 N N . TYR B 1 28 ? -28.359 51 27.328 1 56.81 28 TYR B N 1
ATOM 1486 C CA . TYR B 1 28 ? -29.219 49.844 27.125 1 56.81 28 TYR B CA 1
ATOM 1487 C C . TYR B 1 28 ? -29.812 49.844 25.719 1 56.81 28 TYR B C 1
ATOM 1489 O O . TYR B 1 28 ? -29.812 48.812 25.031 1 56.81 28 TYR B O 1
ATOM 1497 N N . ILE B 1 29 ? -30.266 51 25.25 1 58.53 29 ILE B N 1
ATOM 1498 C CA . ILE B 1 29 ? -30.828 51.094 23.906 1 58.53 29 ILE B CA 1
ATOM 1499 C C . ILE B 1 29 ? -29.719 50.906 22.875 1 58.53 29 ILE B C 1
ATOM 1501 O O . ILE B 1 29 ? -29.906 50.219 21.875 1 58.53 29 ILE B O 1
ATOM 1505 N N . GLN B 1 30 ? -28.547 51.625 23.047 1 56.59 30 GLN B N 1
ATOM 1506 C CA . GLN B 1 30 ? -27.422 51.375 22.156 1 56.59 30 GLN B CA 1
ATOM 1507 C C . GLN B 1 30 ? -26.984 49.906 22.203 1 56.59 30 GLN B C 1
ATOM 1509 O O . GLN B 1 30 ? -26.672 49.312 21.172 1 56.59 30 GLN B O 1
ATOM 1514 N N . GLU B 1 31 ? -27.031 49.281 23.422 1 57.59 31 GLU B N 1
ATOM 1515 C CA . GLU B 1 31 ? -26.75 47.844 23.5 1 57.59 31 GLU B CA 1
ATOM 1516 C C . GLU B 1 31 ? -27.828 47.031 22.797 1 57.59 31 GLU B C 1
ATOM 1518 O O . GLU B 1 31 ? -27.531 46.062 22.094 1 57.59 31 GLU B O 1
ATOM 1523 N N . GLN B 1 32 ? -29.094 47.406 23.062 1 55.75 32 GLN B N 1
ATOM 1524 C CA . GLN B 1 32 ? -30.156 46.719 22.344 1 55.75 32 GLN B CA 1
ATOM 1525 C C . GLN B 1 32 ? -30.078 46.969 20.844 1 55.75 32 GLN B C 1
ATOM 1527 O O . GLN B 1 32 ? -30.297 46.062 20.031 1 55.75 32 GLN B O 1
ATOM 1532 N N . GLN B 1 33 ? -29.891 48.25 20.5 1 52.41 33 GLN B N 1
ATOM 1533 C CA . GLN B 1 33 ? -29.734 48.531 19.078 1 52.41 33 GLN B CA 1
ATOM 1534 C C . GLN B 1 33 ? -28.469 47.906 18.531 1 52.41 33 GLN B C 1
ATOM 1536 O O . GLN B 1 33 ? -28.438 47.438 17.391 1 52.41 33 GLN B O 1
ATOM 1541 N N . MET B 1 34 ? -27.312 48 19.328 1 48.28 34 MET B N 1
ATOM 1542 C CA . MET B 1 34 ? -26.141 47.25 18.922 1 48.28 34 MET B CA 1
ATOM 1543 C C . MET B 1 34 ? -26.438 45.75 18.875 1 48.28 34 MET B C 1
ATOM 1545 O O . MET B 1 34 ? -25.938 45.031 18 1 48.28 34 MET B O 1
ATOM 1549 N N . HIS B 1 35 ? -27.188 45.25 19.875 1 52.34 35 HIS B N 1
ATOM 1550 C CA . HIS B 1 35 ? -27.625 43.875 19.703 1 52.34 35 HIS B CA 1
ATOM 1551 C C . HIS B 1 35 ? -28.438 43.688 18.438 1 52.34 35 HIS B C 1
ATOM 1553 O O . HIS B 1 35 ? -28.422 42.625 17.828 1 52.34 35 HIS B O 1
ATOM 1559 N N . LYS B 1 36 ? -29.312 44.625 18.188 1 48.34 36 LYS B N 1
ATOM 1560 C CA . LYS B 1 36 ? -30.031 44.438 16.938 1 48.34 36 LYS B CA 1
ATOM 1561 C C . LYS B 1 36 ? -29.094 44.562 15.742 1 48.34 36 LYS B C 1
ATOM 1563 O O . LYS B 1 36 ? -29.297 43.875 14.727 1 48.34 36 LYS B O 1
ATOM 1568 N N . LYS B 1 37 ? -28.281 45.562 15.711 1 46.47 37 LYS B N 1
ATOM 1569 C CA . LYS B 1 37 ? -27.406 45.656 14.547 1 46.47 37 LYS B CA 1
ATOM 1570 C C . LYS B 1 37 ? -26.344 44.562 14.578 1 46.47 37 LYS B C 1
ATOM 1572 O O . LYS B 1 37 ? -25.484 44.5 13.688 1 46.47 37 LYS B O 1
ATOM 1577 N N . ILE B 1 38 ? -26.047 44 15.781 1 48 38 ILE B N 1
ATOM 1578 C CA . ILE B 1 38 ? -25.219 42.812 15.562 1 48 38 ILE B CA 1
ATOM 1579 C C . ILE B 1 38 ? -25.906 41.875 14.57 1 48 38 ILE B C 1
ATOM 1581 O O . ILE B 1 38 ? -26.859 41.156 14.922 1 48 38 ILE B O 1
ATOM 1585 N N . LYS B 1 39 ? -26.391 42.406 13.523 1 41.41 39 LYS B N 1
ATOM 1586 C CA . LYS B 1 39 ? -26.688 41.625 12.352 1 41.41 39 LYS B CA 1
ATOM 1587 C C . LYS B 1 39 ? -25.891 40.312 12.352 1 41.41 39 LYS B C 1
ATOM 1589 O O . LYS B 1 39 ? -24.734 40.281 12.805 1 41.41 39 LYS B O 1
ATOM 1594 N N . SER B 1 40 ? -26.625 39.188 12.328 1 43.69 40 SER B N 1
ATOM 1595 C CA . SER B 1 40 ? -26.094 37.875 11.969 1 43.69 40 SER B CA 1
ATOM 1596 C C . SER B 1 40 ? -24.984 37.969 10.93 1 43.69 40 SER B C 1
ATOM 1598 O O . SER B 1 40 ? -25.203 38.469 9.82 1 43.69 40 SER B O 1
ATOM 1600 N N . LEU B 1 41 ? -23.828 38.656 11.266 1 42.5 41 LEU B N 1
ATOM 1601 C CA . LEU B 1 41 ? -22.812 38.344 10.273 1 42.5 41 LEU B CA 1
ATOM 1602 C C . LEU B 1 41 ? -23.031 36.938 9.688 1 42.5 41 LEU B C 1
ATOM 1604 O O . LEU B 1 41 ? -23.219 36 10.43 1 42.5 41 LEU B O 1
ATOM 1608 N N . PRO B 1 42 ? -23.641 36.844 8.562 1 46.62 42 PRO B N 1
ATOM 1609 C CA . PRO B 1 42 ? -23.594 35.469 8.047 1 46.62 42 PRO B CA 1
ATOM 1610 C C . PRO B 1 42 ? -22.328 34.719 8.422 1 46.62 42 PRO B C 1
ATOM 1612 O O . PRO B 1 42 ? -21.25 35.344 8.523 1 46.62 42 PRO B O 1
ATOM 1615 N N . ARG B 1 43 ? -22.312 33.969 9.555 1 43.59 43 ARG B N 1
ATOM 1616 C CA . ARG B 1 43 ? -21.188 33.062 9.562 1 43.59 43 ARG B CA 1
ATOM 1617 C C . ARG B 1 43 ? -20.625 32.844 8.164 1 43.59 43 ARG B C 1
ATOM 1619 O O . ARG B 1 43 ? -21.312 32.344 7.277 1 43.59 43 ARG B O 1
ATOM 1626 N N . LYS B 1 44 ? -20 33.906 7.609 1 41.19 44 LYS B N 1
ATOM 1627 C CA . LYS B 1 44 ? -19.328 33.469 6.387 1 41.19 44 LYS B CA 1
ATOM 1628 C C . LYS B 1 44 ? -19.094 31.969 6.379 1 41.19 44 LYS B C 1
ATOM 1630 O O . LYS B 1 44 ? -18.391 31.438 7.242 1 41.19 44 LYS B O 1
ATOM 1635 N N . VAL B 1 45 ? -20.125 31.203 6.281 1 44.81 45 VAL B N 1
ATOM 1636 C CA . VAL B 1 45 ? -19.781 29.844 5.883 1 44.81 45 VAL B CA 1
ATOM 1637 C C . VAL B 1 45 ? -18.5 29.844 5.059 1 44.81 45 VAL B C 1
ATOM 1639 O O . VAL B 1 45 ? -18.5 30.266 3.895 1 44.81 45 VAL B O 1
ATOM 1642 N N . PHE B 1 46 ? -17.406 30.484 5.496 1 49.12 46 PHE B N 1
ATOM 1643 C CA . PHE B 1 46 ? -16.156 30.234 4.777 1 49.12 46 PHE B CA 1
ATOM 1644 C C . PHE B 1 46 ? -16.219 28.906 4.035 1 49.12 46 PHE B C 1
ATOM 1646 O O . PHE B 1 46 ? -16.453 27.859 4.641 1 49.12 46 PHE B O 1
ATOM 1653 N N . ARG B 1 47 ? -16.875 29 3.004 1 49.03 47 ARG B N 1
ATOM 1654 C CA . ARG B 1 47 ? -16.797 27.859 2.109 1 49.03 47 ARG B CA 1
ATOM 1655 C C . ARG B 1 47 ? -15.422 27.188 2.205 1 49.03 47 ARG B C 1
ATOM 1657 O O . ARG B 1 47 ? -14.445 27.688 1.656 1 49.03 47 ARG B O 1
ATOM 1664 N N . ARG B 1 48 ? -15.086 26.703 3.428 1 56.78 48 ARG B N 1
ATOM 1665 C CA . ARG B 1 48 ? -13.805 26 3.486 1 56.78 48 ARG B CA 1
ATOM 1666 C C . ARG B 1 48 ? -13.641 25.062 2.295 1 56.78 48 ARG B C 1
ATOM 1668 O O . ARG B 1 48 ? -14.523 24.266 2.006 1 56.78 48 ARG B O 1
ATOM 1675 N N . GLY B 1 49 ? -13.102 25.609 1.252 1 60.16 49 GLY B N 1
ATOM 1676 C CA . GLY B 1 49 ? -12.758 24.672 0.198 1 60.16 49 GLY B CA 1
ATOM 1677 C C . GLY B 1 49 ? -12.469 23.266 0.715 1 60.16 49 GLY B C 1
ATOM 1678 O O . GLY B 1 49 ? -12.516 23.031 1.924 1 60.16 49 GLY B O 1
ATOM 1679 N N . PRO B 1 50 ? -12.578 22.406 -0.168 1 69.31 50 PRO B N 1
ATOM 1680 C CA . PRO B 1 50 ? -12.305 21.031 0.291 1 69.31 50 PRO B CA 1
ATOM 1681 C C . PRO B 1 50 ? -11.07 20.938 1.186 1 69.31 50 PRO B C 1
ATOM 1683 O O . PRO B 1 50 ? -10.094 21.656 0.969 1 69.31 50 PRO B O 1
ATOM 1686 N N . ALA B 1 51 ? -11.25 20.438 2.305 1 89 51 ALA B N 1
ATOM 1687 C CA . ALA B 1 51 ? -10.148 20.203 3.236 1 89 51 ALA B CA 1
ATOM 1688 C C . ALA B 1 51 ? -8.953 19.562 2.529 1 89 51 ALA B C 1
ATOM 1690 O O . ALA B 1 51 ? -9.125 18.734 1.641 1 89 51 ALA B O 1
ATOM 1691 N N . PRO B 1 52 ? -7.781 20.141 2.682 1 96.88 52 PRO B N 1
ATOM 1692 C CA . PRO B 1 52 ? -6.59 19.547 2.08 1 96.88 52 PRO B CA 1
ATOM 1693 C C . PRO B 1 52 ? -6.422 18.078 2.455 1 96.88 52 PRO B C 1
ATOM 1695 O O . PRO B 1 52 ? -6.938 17.625 3.484 1 96.88 52 PRO B O 1
ATOM 1698 N N . VAL B 1 53 ? -5.805 17.344 1.609 1 98.38 53 VAL B N 1
ATOM 1699 C CA . VAL B 1 53 ? -5.543 15.922 1.842 1 98.38 53 VAL B CA 1
ATOM 1700 C C . VAL B 1 53 ? -4.637 15.758 3.061 1 98.38 53 VAL B C 1
ATOM 1702 O O . VAL B 1 53 ? -3.736 16.562 3.285 1 98.38 53 VAL B O 1
ATOM 1705 N N . THR B 1 54 ? -4.863 14.688 3.863 1 98.56 54 THR B N 1
ATOM 1706 C CA . THR B 1 54 ? -4.055 14.328 5.02 1 98.56 54 THR B CA 1
ATOM 1707 C C . THR B 1 54 ? -3.668 12.852 4.969 1 98.56 54 THR B C 1
ATOM 1709 O O . THR B 1 54 ? -4.156 12.102 4.117 1 98.56 54 THR B O 1
ATOM 1712 N N . VAL B 1 55 ? -2.76 12.461 5.781 1 98.62 55 VAL B N 1
ATOM 1713 C CA . VAL B 1 55 ? -2.402 11.055 5.938 1 98.62 55 VAL B CA 1
ATOM 1714 C C . VAL B 1 55 ? -3.412 10.367 6.848 1 98.62 55 VAL B C 1
ATOM 1716 O O . VAL B 1 55 ? -3.666 10.82 7.965 1 98.62 55 VAL B O 1
ATOM 1719 N N . ARG B 1 56 ? -3.982 9.328 6.324 1 96.69 56 ARG B N 1
ATOM 1720 C CA . ARG B 1 56 ? -4.957 8.547 7.074 1 96.69 56 ARG B CA 1
ATOM 1721 C C . ARG B 1 56 ? -4.266 7.504 7.945 1 96.69 56 ARG B C 1
ATOM 1723 O O . ARG B 1 56 ? -4.652 7.289 9.094 1 96.69 56 ARG B O 1
ATOM 1730 N N . ALA B 1 57 ? -3.273 6.816 7.367 1 93.38 57 ALA B N 1
ATOM 1731 C CA . ALA B 1 57 ? -2.604 5.746 8.094 1 93.38 57 ALA B CA 1
ATOM 1732 C C . ALA B 1 57 ? -1.226 5.461 7.508 1 93.38 57 ALA B C 1
ATOM 1734 O O . ALA B 1 57 ? -0.977 5.734 6.328 1 93.38 57 ALA B O 1
ATOM 1735 N N . VAL B 1 58 ? -0.389 4.918 8.336 1 93.62 58 VAL B N 1
ATOM 1736 C CA . VAL B 1 58 ? 0.939 4.461 7.938 1 93.62 58 VAL B CA 1
ATOM 1737 C C . VAL B 1 58 ? 1.154 3.027 8.414 1 93.62 58 VAL B C 1
ATOM 1739 O O . VAL B 1 58 ? 0.757 2.67 9.531 1 93.62 58 VAL B O 1
ATOM 1742 N N . TYR B 1 59 ? 1.819 2.23 7.508 1 87.19 59 TYR B N 1
ATOM 1743 C CA . TYR B 1 59 ? 2.209 0.865 7.844 1 87.19 59 TYR B CA 1
ATOM 1744 C C . TYR B 1 59 ? 3.693 0.64 7.582 1 87.19 59 TYR B C 1
ATOM 1746 O O . TYR B 1 59 ? 4.207 1.018 6.527 1 87.19 59 TYR B O 1
ATOM 1754 N N . PRO B 1 60 ? 4.391 -0.068 8.5 1 81 60 PRO B N 1
ATOM 1755 C CA . PRO B 1 60 ? 3.881 -0.615 9.758 1 81 60 PRO B CA 1
ATOM 1756 C C . PRO B 1 60 ? 3.412 0.47 10.727 1 81 60 PRO B C 1
ATOM 1758 O O . PRO B 1 60 ? 3.879 1.609 10.656 1 81 60 PRO B O 1
ATOM 1761 N N . ASP B 1 61 ? 2.449 0.029 11.586 1 72.62 61 ASP B N 1
ATOM 1762 C CA . ASP B 1 61 ? 1.954 0.979 12.578 1 72.62 61 ASP B CA 1
ATOM 1763 C C . ASP B 1 61 ? 2.861 1.016 13.805 1 72.62 61 ASP B C 1
ATOM 1765 O O . ASP B 1 61 ? 3.812 0.238 13.898 1 72.62 61 ASP B O 1
ATOM 1769 N N . HIS B 1 62 ? 2.719 2.059 14.57 1 65.44 62 HIS B N 1
ATOM 1770 C CA . HIS B 1 62 ? 3.57 2.328 15.719 1 65.44 62 HIS B CA 1
ATOM 1771 C C . HIS B 1 62 ? 3.584 1.147 16.688 1 65.44 62 HIS B C 1
ATOM 1773 O O . HIS B 1 62 ? 4.543 0.965 17.438 1 65.44 62 HIS B O 1
ATOM 1779 N N . GLN B 1 63 ? 2.596 0.346 16.562 1 61.31 63 GLN B N 1
ATOM 1780 C CA . GLN B 1 63 ? 2.498 -0.742 17.531 1 61.31 63 GLN B CA 1
ATOM 1781 C C . GLN B 1 63 ? 3.145 -2.016 16.984 1 61.31 63 GLN B C 1
ATOM 1783 O O . GLN B 1 63 ? 3.348 -2.977 17.734 1 61.31 63 GLN B O 1
ATOM 1788 N N . THR B 1 64 ? 3.451 -1.891 15.742 1 60.94 64 THR B N 1
ATOM 1789 C CA . THR B 1 64 ? 4.012 -3.094 15.141 1 60.94 64 THR B CA 1
ATOM 1790 C C . THR B 1 64 ? 5.496 -2.91 14.844 1 60.94 64 THR B C 1
ATOM 1792 O O . THR B 1 64 ? 5.879 -2.004 14.094 1 60.94 64 THR B O 1
ATOM 1795 N N . PHE B 1 65 ? 6.254 -3.59 15.648 1 62 65 PHE B N 1
ATOM 1796 C CA . PHE B 1 65 ? 7.668 -3.688 15.305 1 62 65 PHE B CA 1
ATOM 1797 C C . PHE B 1 65 ? 7.859 -4.5 14.031 1 62 65 PHE B C 1
ATOM 1799 O O . PHE B 1 65 ? 7.184 -5.508 13.82 1 62 65 PHE B O 1
ATOM 1806 N N . SER B 1 66 ? 8.609 -3.762 13.188 1 69.25 66 SER B N 1
ATOM 1807 C CA . SER B 1 66 ? 8.953 -4.559 12.016 1 69.25 66 SER B CA 1
ATOM 1808 C C . SER B 1 66 ? 10.211 -5.391 12.266 1 69.25 66 SER B C 1
ATOM 1810 O O . SER B 1 66 ? 11.258 -4.852 12.617 1 69.25 66 SER B O 1
ATOM 1812 N N . HIS B 1 67 ? 10 -6.641 12.266 1 77.69 67 HIS B N 1
ATOM 1813 C CA . HIS B 1 67 ? 11.141 -7.543 12.406 1 77.69 67 HIS B CA 1
ATOM 1814 C C . HIS B 1 67 ? 11.852 -7.746 11.078 1 77.69 67 HIS B C 1
ATOM 1816 O O . HIS B 1 67 ? 12.883 -8.414 11.016 1 77.69 67 HIS B O 1
ATOM 1822 N N . ASN B 1 68 ? 11.32 -7.129 10.133 1 80.38 68 ASN B N 1
ATOM 1823 C CA . ASN B 1 68 ? 11.891 -7.219 8.789 1 80.38 68 ASN B CA 1
ATOM 1824 C C . ASN B 1 68 ? 12.672 -5.961 8.43 1 80.38 68 ASN B C 1
ATOM 1826 O O . ASN B 1 68 ? 12.094 -4.883 8.273 1 80.38 68 ASN B O 1
ATOM 1830 N N . MET B 1 69 ? 13.953 -6.098 8.227 1 87.38 69 MET B N 1
ATOM 1831 C CA . MET B 1 69 ? 14.875 -4.98 8.023 1 87.38 69 MET B CA 1
ATOM 1832 C C . MET B 1 69 ? 14.758 -4.43 6.609 1 87.38 69 MET B C 1
ATOM 1834 O O . MET B 1 69 ? 15.461 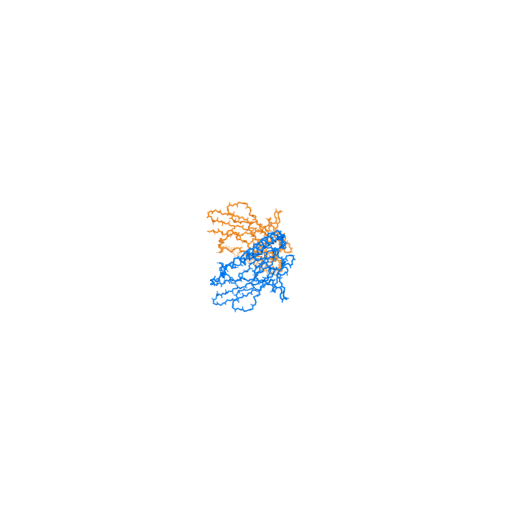-3.484 6.246 1 87.38 69 MET B O 1
ATOM 1838 N N . LYS B 1 70 ? 13.891 -4.973 5.836 1 89.31 70 LYS B N 1
ATOM 1839 C CA . LYS B 1 70 ? 13.695 -4.465 4.48 1 89.31 70 LYS B CA 1
ATOM 1840 C C . LYS B 1 70 ? 12.211 -4.25 4.188 1 89.31 70 LYS B C 1
ATOM 1842 O O . LYS B 1 70 ? 11.789 -4.285 3.029 1 89.31 70 LYS B O 1
ATOM 1847 N N . SER B 1 71 ? 11.445 -4.199 5.238 1 88.25 71 SER B N 1
ATOM 1848 C CA . SER B 1 71 ? 10.008 -4.004 5.094 1 88.25 71 SER B CA 1
ATOM 1849 C C . SER B 1 71 ? 9.695 -2.682 4.406 1 88.25 71 SER B C 1
ATOM 1851 O O . SER B 1 71 ? 10.312 -1.657 4.703 1 88.25 71 SER B O 1
ATOM 1853 N N . PRO B 1 72 ? 8.789 -2.656 3.498 1 93.31 72 PRO B N 1
ATOM 1854 C CA . PRO B 1 72 ? 8.367 -1.375 2.928 1 93.31 72 PRO B CA 1
ATOM 1855 C C . PRO B 1 72 ? 7.543 -0.538 3.904 1 93.31 72 PRO B C 1
ATOM 1857 O O . PRO B 1 72 ? 7.082 -1.052 4.926 1 93.31 72 PRO B O 1
ATOM 1860 N N . ILE B 1 73 ? 7.426 0.722 3.662 1 94.44 73 ILE B N 1
ATOM 1861 C CA . ILE B 1 73 ? 6.523 1.639 4.348 1 94.44 73 ILE B CA 1
ATOM 1862 C C . ILE B 1 73 ? 5.336 1.964 3.443 1 94.44 73 ILE B C 1
ATOM 1864 O O . ILE B 1 73 ? 5.512 2.309 2.273 1 94.44 73 ILE B O 1
ATOM 1868 N N . TRP B 1 74 ? 4.176 1.875 3.977 1 95.56 74 TRP B N 1
ATOM 1869 C CA . TRP B 1 74 ? 2.939 2.191 3.271 1 95.56 74 TRP B CA 1
ATOM 1870 C C . TRP B 1 74 ? 2.25 3.4 3.896 1 95.56 74 TRP B C 1
ATOM 1872 O O . TRP B 1 74 ? 2.174 3.514 5.121 1 95.56 74 TRP B O 1
ATOM 1882 N N . VAL B 1 75 ? 1.734 4.23 3.051 1 97.69 75 VAL B N 1
ATOM 1883 C CA . VAL B 1 75 ? 0.978 5.391 3.506 1 97.69 75 VAL B CA 1
ATOM 1884 C C . VAL B 1 75 ? -0.361 5.457 2.775 1 97.69 75 VAL B C 1
ATOM 1886 O O . VAL B 1 75 ? -0.416 5.301 1.553 1 97.69 75 VAL B O 1
ATOM 1889 N N . GLU B 1 76 ? -1.386 5.574 3.512 1 98 76 GLU B N 1
ATOM 1890 C CA . GLU B 1 76 ? -2.725 5.824 2.986 1 98 76 GLU B CA 1
ATOM 1891 C C . GLU B 1 76 ? -3.148 7.27 3.219 1 98 76 GLU B C 1
ATOM 1893 O O . GLU B 1 76 ? -2.975 7.805 4.316 1 98 76 GLU B O 1
ATOM 1898 N N . PHE B 1 77 ? -3.705 7.871 2.193 1 98.62 77 PHE B N 1
ATOM 1899 C CA . PHE B 1 77 ? -4.25 9.219 2.297 1 98.62 77 PHE B CA 1
ATOM 1900 C C . PHE B 1 77 ? -5.77 9.18 2.408 1 98.62 77 PHE B C 1
ATOM 1902 O O . PHE B 1 77 ? -6.398 8.188 2.047 1 98.62 77 PHE B O 1
ATOM 1909 N N . ASP B 1 78 ? -6.293 10.25 2.9 1 97.25 78 ASP B N 1
ATOM 1910 C CA . ASP B 1 78 ? -7.734 10.281 3.119 1 97.25 78 ASP B CA 1
ATOM 1911 C C . ASP B 1 78 ? -8.469 10.797 1.883 1 97.25 78 ASP B C 1
ATOM 1913 O O . ASP B 1 78 ? -9.703 10.781 1.832 1 97.25 78 ASP B O 1
ATOM 1917 N N . ALA B 1 79 ? -7.715 11.234 0.895 1 97.25 79 ALA B N 1
ATOM 1918 C CA . ALA B 1 79 ? -8.234 11.727 -0.379 1 97.25 79 ALA B CA 1
ATOM 1919 C C . ALA B 1 79 ? -7.234 11.477 -1.509 1 97.25 79 ALA B C 1
ATOM 1921 O O . ALA B 1 79 ? -6.07 11.164 -1.259 1 97.25 79 ALA B O 1
ATOM 1922 N N . PRO B 1 80 ? -7.684 11.578 -2.791 1 98 80 PRO B N 1
ATOM 1923 C CA . PRO B 1 80 ? -6.773 11.312 -3.908 1 98 80 PRO B CA 1
ATOM 1924 C C . PRO B 1 80 ? -5.633 12.32 -3.998 1 98 80 PRO B C 1
ATOM 1926 O O . PRO B 1 80 ? -5.852 13.523 -3.812 1 98 80 PRO B O 1
ATOM 1929 N N . ILE B 1 81 ? -4.5 11.797 -4.316 1 98.75 81 ILE B N 1
ATOM 1930 C CA . ILE B 1 81 ? -3.328 12.641 -4.516 1 98.75 81 ILE B CA 1
ATOM 1931 C C . ILE B 1 81 ? -2.904 12.602 -5.98 1 98.75 81 ILE B C 1
ATOM 1933 O O . ILE B 1 81 ? -3.312 11.711 -6.727 1 98.75 81 ILE B O 1
ATOM 1937 N N . ASP B 1 82 ? -2.16 13.609 -6.352 1 98.38 82 ASP B N 1
ATOM 1938 C CA . ASP B 1 82 ? -1.438 13.562 -7.621 1 98.38 82 ASP B CA 1
ATOM 1939 C C . ASP B 1 82 ? -0.159 12.742 -7.5 1 98.38 82 ASP B C 1
ATOM 1941 O O . ASP B 1 82 ? 0.854 13.234 -6.996 1 98.38 82 ASP B O 1
ATOM 1945 N N . SER B 1 83 ? -0.229 11.562 -7.977 1 98.31 83 SER B N 1
ATOM 1946 C CA . SER B 1 83 ? 0.874 10.625 -7.785 1 98.31 83 SER B CA 1
ATOM 1947 C C . SER B 1 83 ? 2.158 11.148 -8.422 1 98.31 83 SER B C 1
ATOM 1949 O O . SER B 1 83 ? 3.256 10.727 -8.047 1 98.31 83 SER B O 1
ATOM 1951 N N . SER B 1 84 ? 2.062 12.078 -9.383 1 97.81 84 SER B N 1
ATOM 1952 C CA . SER B 1 84 ? 3.256 12.633 -10.016 1 97.81 84 SER B CA 1
ATOM 1953 C C . SER B 1 84 ? 4.039 13.508 -9.047 1 97.81 84 SER B C 1
ATOM 1955 O O . SER B 1 84 ? 5.203 13.828 -9.297 1 97.81 84 SER B O 1
ATOM 1957 N N . THR B 1 85 ? 3.434 13.914 -7.957 1 98.31 85 THR B N 1
ATOM 1958 C CA . THR B 1 85 ? 4.102 14.75 -6.969 1 98.31 85 THR B CA 1
ATOM 1959 C C . THR B 1 85 ? 4.789 13.891 -5.91 1 98.31 85 THR B C 1
ATOM 1961 O O . THR B 1 85 ? 5.453 14.422 -5.012 1 98.31 85 THR B O 1
ATOM 1964 N N . VAL B 1 86 ? 4.613 12.586 -5.961 1 98.31 86 VAL B N 1
ATOM 1965 C CA . VAL B 1 86 ? 5.328 11.648 -5.098 1 98.31 86 VAL B CA 1
ATOM 1966 C C . VAL B 1 86 ? 6.684 11.312 -5.715 1 98.31 86 VAL B C 1
ATOM 1968 O O . VAL B 1 86 ? 6.766 10.508 -6.648 1 98.31 86 VAL B O 1
ATOM 1971 N N . THR B 1 87 ? 7.664 11.969 -5.238 1 97.88 87 THR B N 1
ATOM 1972 C CA . THR B 1 87 ? 9.023 11.836 -5.758 1 97.88 87 THR B CA 1
ATOM 1973 C C . THR B 1 87 ? 10.023 11.648 -4.621 1 97.88 87 THR B C 1
ATOM 1975 O O . THR B 1 87 ? 9.656 11.742 -3.447 1 97.88 87 THR B O 1
ATOM 1978 N N . LYS B 1 88 ? 11.242 11.43 -5.027 1 96.5 88 LYS B N 1
ATOM 1979 C CA . LYS B 1 88 ? 12.289 11.273 -4.027 1 96.5 88 LYS B CA 1
ATOM 1980 C C . LYS B 1 88 ? 12.516 12.578 -3.264 1 96.5 88 LYS B C 1
ATOM 1982 O O . LYS B 1 88 ? 13.086 12.578 -2.17 1 96.5 88 LYS B O 1
ATOM 1987 N N . ASP B 1 89 ? 12.109 13.711 -3.828 1 97.06 89 ASP B N 1
ATOM 1988 C CA . ASP B 1 89 ? 12.273 15.008 -3.18 1 97.06 89 ASP B CA 1
ATOM 1989 C C . ASP B 1 89 ? 11.133 15.281 -2.199 1 97.06 89 ASP B C 1
ATOM 1991 O O . ASP B 1 89 ? 11.266 16.125 -1.313 1 97.06 89 ASP B O 1
ATOM 1995 N N . THR B 1 90 ? 9.992 14.594 -2.381 1 98.56 90 THR B N 1
ATOM 1996 C CA . THR B 1 90 ? 8.828 14.906 -1.553 1 98.56 90 THR B CA 1
ATOM 1997 C C . THR B 1 90 ? 8.578 13.805 -0.53 1 98.56 90 THR B C 1
ATOM 1999 O O . THR B 1 90 ? 7.777 13.969 0.389 1 98.56 90 THR B O 1
ATOM 2002 N N . VAL B 1 91 ? 9.227 12.664 -0.722 1 98.69 91 VAL B N 1
ATOM 2003 C CA . VAL B 1 91 ? 9.195 11.562 0.235 1 98.69 91 VAL B CA 1
ATOM 2004 C C . VAL B 1 91 ? 10.609 11.273 0.732 1 98.69 91 VAL B C 1
ATOM 2006 O O . VAL B 1 91 ? 11.438 10.758 -0.018 1 98.69 91 VAL B O 1
ATOM 2009 N N . ILE B 1 92 ? 10.812 11.562 2.016 1 97.62 92 ILE B N 1
ATOM 2010 C CA . ILE B 1 92 ? 12.148 11.414 2.58 1 97.62 92 ILE B CA 1
ATOM 2011 C C . ILE B 1 92 ? 12.133 10.352 3.68 1 97.62 92 ILE B C 1
ATOM 2013 O O . ILE B 1 92 ? 11.352 10.453 4.633 1 97.62 92 ILE B O 1
ATOM 2017 N N . VAL B 1 93 ? 12.945 9.328 3.533 1 97.75 93 VAL B N 1
ATOM 2018 C CA . VAL B 1 93 ? 13.078 8.281 4.539 1 97.75 93 VAL B CA 1
ATOM 2019 C C . VAL B 1 93 ? 14.5 8.273 5.094 1 97.75 93 VAL B C 1
ATOM 2021 O O . VAL B 1 93 ? 15.469 8.32 4.332 1 97.75 93 VAL B O 1
ATOM 2024 N N . LYS B 1 94 ? 14.547 8.25 6.418 1 97.19 94 LYS B N 1
ATOM 2025 C CA . LYS B 1 94 ? 15.852 8.242 7.086 1 97.19 94 LYS B CA 1
ATOM 2026 C C . LYS B 1 94 ? 15.898 7.184 8.188 1 97.19 94 LYS B C 1
ATOM 2028 O O . LYS B 1 94 ? 14.852 6.773 8.703 1 97.19 94 LYS B O 1
ATOM 2033 N N . SER B 1 95 ? 17.078 6.711 8.398 1 95.75 95 SER B N 1
ATOM 2034 C CA . SER B 1 95 ? 17.359 5.895 9.57 1 95.75 95 SER B CA 1
ATOM 2035 C C . SER B 1 95 ? 18.078 6.703 10.641 1 95.75 95 SER B C 1
ATOM 2037 O O . SER B 1 95 ? 18.828 7.629 10.328 1 95.75 95 SER B O 1
ATOM 2039 N N . SER B 1 96 ? 17.891 6.316 11.852 1 94.12 96 SER B N 1
ATOM 2040 C CA . SER B 1 96 ? 18.484 7.031 12.977 1 94.12 96 SER B CA 1
ATOM 2041 C C . SER B 1 96 ? 20 6.914 12.969 1 94.12 96 SER B C 1
ATOM 2043 O O . SER B 1 96 ? 20.703 7.68 13.648 1 94.12 96 SER B O 1
ATOM 2045 N N . VAL B 1 97 ? 20.531 5.965 12.195 1 92.62 97 VAL B N 1
ATOM 2046 C CA . VAL B 1 97 ? 21.969 5.719 12.258 1 92.62 97 VAL B CA 1
ATOM 2047 C C . VAL B 1 97 ? 22.672 6.508 11.156 1 92.62 97 VAL B C 1
ATOM 2049 O O . VAL B 1 97 ? 23.906 6.492 11.07 1 92.62 97 VAL B O 1
ATOM 2052 N N . SER B 1 98 ? 21.938 7.113 10.289 1 89.12 98 SER B N 1
ATOM 2053 C CA . SER B 1 98 ? 22.484 7.938 9.219 1 89.12 98 SER B CA 1
ATOM 2054 C C . SER B 1 98 ? 21.656 9.188 8.992 1 89.12 98 SER B C 1
ATOM 2056 O O . SER B 1 98 ? 20.422 9.148 9.094 1 89.12 98 SER B O 1
ATOM 2058 N N . ASP B 1 99 ? 22.266 10.297 8.602 1 89.81 99 ASP B N 1
ATOM 2059 C CA . ASP B 1 99 ? 21.547 11.531 8.312 1 89.81 99 ASP B CA 1
ATOM 2060 C C . ASP B 1 99 ? 21.141 11.594 6.844 1 89.81 99 ASP B C 1
ATOM 2062 O O . ASP B 1 99 ? 20.328 12.453 6.457 1 89.81 99 ASP B O 1
ATOM 2066 N N . GLU B 1 100 ? 21.656 10.703 6.09 1 93.69 100 GLU B N 1
ATOM 2067 C CA . GLU B 1 100 ? 21.344 10.703 4.664 1 93.69 100 GLU B CA 1
ATOM 2068 C C . GLU B 1 100 ? 20.031 9.969 4.391 1 93.69 100 GLU B C 1
ATOM 2070 O O . GLU B 1 100 ? 19.781 8.906 4.965 1 93.69 100 GLU B O 1
ATOM 2075 N N . PRO B 1 101 ? 19.281 10.609 3.557 1 96.12 101 PRO B N 1
ATOM 2076 C CA . PRO B 1 101 ? 18.062 9.883 3.168 1 96.12 101 PRO B CA 1
ATOM 2077 C C . PRO B 1 101 ? 18.375 8.531 2.531 1 96.12 101 PRO B C 1
ATOM 2079 O O . PRO B 1 101 ? 19.391 8.375 1.86 1 96.12 101 PRO B O 1
ATOM 2082 N N . LEU B 1 102 ? 17.516 7.613 2.793 1 96.44 102 LEU B N 1
ATOM 2083 C CA . LEU B 1 102 ? 17.641 6.281 2.207 1 96.44 102 LEU B CA 1
ATOM 2084 C C . LEU B 1 102 ? 17.078 6.262 0.79 1 96.44 102 LEU B C 1
ATOM 2086 O O . LEU B 1 102 ? 16.047 6.883 0.516 1 96.44 102 LEU B O 1
ATOM 2090 N N . ASP B 1 103 ? 17.734 5.535 -0.06 1 95.19 103 ASP B N 1
ATOM 2091 C CA . ASP B 1 103 ? 17.203 5.301 -1.399 1 95.19 103 ASP B CA 1
ATOM 2092 C C . ASP B 1 103 ? 16.281 4.094 -1.419 1 95.19 103 ASP B C 1
ATOM 2094 O O . ASP B 1 103 ? 16.406 3.184 -0.596 1 95.19 103 ASP B O 1
ATOM 2098 N N . GLY B 1 104 ? 15.391 4.156 -2.309 1 97.19 104 GLY B N 1
ATOM 2099 C CA . GLY B 1 104 ? 14.422 3.08 -2.451 1 97.19 104 GLY B CA 1
ATOM 2100 C C . GLY B 1 104 ? 13.492 3.268 -3.631 1 97.19 104 GLY B C 1
ATOM 2101 O O . GLY B 1 104 ? 13.633 4.227 -4.395 1 97.19 104 GLY B O 1
ATOM 2102 N N . PHE B 1 105 ? 12.695 2.311 -3.797 1 97.19 105 PHE B N 1
ATOM 2103 C CA . PHE B 1 105 ? 11.656 2.344 -4.816 1 97.19 105 PHE B CA 1
ATOM 2104 C C . PHE B 1 105 ? 10.391 3 -4.273 1 97.19 105 PHE B C 1
ATOM 2106 O O . PHE B 1 105 ? 9.945 2.678 -3.172 1 97.19 105 PHE B O 1
ATOM 2113 N N . LEU B 1 106 ? 9.938 3.975 -5.051 1 98 106 LEU B N 1
ATOM 2114 C CA . LEU B 1 106 ? 8.703 4.672 -4.707 1 98 106 LEU B CA 1
ATOM 2115 C C . LEU B 1 106 ? 7.602 4.344 -5.703 1 98 106 LEU B C 1
ATOM 2117 O O . LEU B 1 106 ? 7.844 4.297 -6.91 1 98 106 LEU B O 1
ATOM 2121 N N . ASP B 1 107 ? 6.461 4.047 -5.207 1 98.56 107 ASP B N 1
ATOM 2122 C CA . ASP B 1 107 ? 5.262 3.826 -6.008 1 98.56 107 ASP B CA 1
ATOM 2123 C C . ASP B 1 107 ? 4.039 4.465 -5.352 1 98.56 107 ASP B C 1
ATOM 2125 O O . ASP B 1 107 ? 3.967 4.566 -4.129 1 98.56 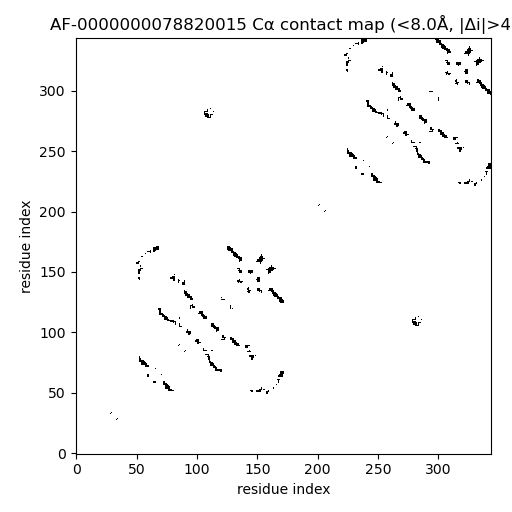107 ASP B O 1
ATOM 2129 N N . ALA B 1 108 ? 3.143 4.953 -6.176 1 98.69 108 ALA B N 1
ATOM 2130 C CA . ALA B 1 108 ? 1.954 5.617 -5.648 1 98.69 108 ALA B CA 1
ATOM 2131 C C . ALA B 1 108 ? 0.741 5.359 -6.539 1 98.69 108 ALA B C 1
ATOM 2133 O O . ALA B 1 108 ? 0.878 5.188 -7.75 1 98.69 108 ALA B O 1
ATOM 2134 N N . GLY B 1 109 ? -0.398 5.285 -5.891 1 98.19 109 GLY B N 1
ATOM 2135 C CA . GLY B 1 109 ? -1.691 5.281 -6.555 1 98.19 109 GLY B CA 1
ATOM 2136 C C . GLY B 1 109 ? -2.504 6.535 -6.289 1 98.19 109 GLY B C 1
ATOM 2137 O O . GLY B 1 109 ? -1.948 7.633 -6.195 1 98.19 109 GLY B O 1
ATOM 2138 N N . GLY B 1 110 ? -3.768 6.328 -6.277 1 97.94 110 GLY B N 1
ATOM 2139 C CA . GLY B 1 110 ? -4.641 7.469 -6.055 1 97.94 110 GLY B CA 1
ATOM 2140 C C . GLY B 1 110 ? -4.652 7.945 -4.613 1 97.94 110 GLY B C 1
ATOM 2141 O O . GLY B 1 110 ? -4.836 9.133 -4.348 1 97.94 110 GLY B O 1
ATOM 2142 N N . ARG B 1 111 ? -4.512 6.949 -3.686 1 98.25 111 ARG B N 1
ATOM 2143 C CA . ARG B 1 111 ? -4.582 7.328 -2.279 1 98.25 111 ARG B CA 1
ATOM 2144 C C . ARG B 1 111 ? -3.502 6.625 -1.466 1 98.25 111 ARG B C 1
ATOM 2146 O O . ARG B 1 111 ? -3.617 6.504 -0.244 1 98.25 111 ARG B O 1
ATOM 2153 N N . ILE B 1 112 ? -2.592 6.094 -2.215 1 98.62 112 ILE B N 1
ATOM 2154 C CA . ILE B 1 112 ? -1.593 5.316 -1.49 1 98.62 112 ILE B CA 1
ATOM 2155 C C . ILE B 1 112 ? -0.2 5.633 -2.031 1 98.62 112 ILE B C 1
ATOM 2157 O O . ILE B 1 112 ? -0.056 6.074 -3.174 1 98.62 112 ILE B O 1
ATOM 2161 N N . LEU B 1 113 ? 0.794 5.391 -1.258 1 98.62 113 LEU B N 1
ATOM 2162 C CA . LEU B 1 113 ? 2.176 5.32 -1.724 1 98.62 113 LEU B CA 1
ATOM 2163 C C . LEU B 1 113 ? 2.955 4.258 -0.955 1 98.62 113 LEU B C 1
ATOM 2165 O O . LEU B 1 113 ? 2.541 3.842 0.129 1 98.62 113 LEU B O 1
ATOM 2169 N N . MET B 1 114 ? 3.967 3.744 -1.521 1 98.5 114 MET B N 1
ATOM 2170 C CA . MET B 1 114 ? 4.887 2.781 -0.922 1 98.5 114 MET B CA 1
ATOM 2171 C C . MET B 1 114 ? 6.336 3.201 -1.146 1 98.5 114 MET B C 1
ATOM 2173 O O . MET B 1 114 ? 6.703 3.615 -2.248 1 98.5 114 MET B O 1
ATOM 2177 N N . PHE B 1 115 ? 7.105 3.152 -0.106 1 98.12 115 PHE B N 1
ATOM 2178 C CA . PHE B 1 115 ? 8.562 3.217 -0.194 1 98.12 115 PHE B CA 1
ATOM 2179 C C . PHE B 1 115 ? 9.18 1.865 0.131 1 98.12 115 PHE B C 1
ATOM 2181 O O . PHE B 1 115 ? 8.992 1.334 1.227 1 98.12 115 PHE B O 1
ATOM 2188 N N . ARG B 1 116 ? 9.906 1.318 -0.722 1 96.5 116 ARG B N 1
ATOM 2189 C CA . ARG B 1 116 ? 10.68 0.099 -0.515 1 96.5 116 ARG B CA 1
ATOM 2190 C C . ARG B 1 116 ? 12.18 0.39 -0.541 1 96.5 116 ARG B C 1
ATOM 2192 O O . ARG B 1 116 ? 12.727 0.751 -1.583 1 96.5 116 ARG B O 1
ATOM 2199 N N . PRO B 1 117 ? 12.758 0.118 0.547 1 95.56 117 PRO B N 1
ATOM 2200 C CA . PRO B 1 117 ? 14.211 0.307 0.497 1 95.56 117 PRO B CA 1
ATOM 2201 C C . PRO B 1 117 ? 14.906 -0.711 -0.403 1 95.56 117 PRO B C 1
ATOM 2203 O O . PRO B 1 117 ? 14.438 -1.846 -0.533 1 95.56 117 PRO B O 1
ATOM 2206 N N . HIS B 1 118 ? 15.953 -0.374 -1.066 1 94.75 118 HIS B N 1
ATOM 2207 C CA . HIS B 1 118 ? 16.688 -1.284 -1.937 1 94.75 118 HIS B CA 1
ATOM 2208 C C . HIS B 1 118 ? 17.406 -2.359 -1.128 1 94.75 118 HIS B C 1
ATOM 2210 O O . HIS B 1 118 ? 17.719 -3.434 -1.648 1 94.75 118 HIS B O 1
ATOM 2216 N N . GLY B 1 119 ? 17.656 -2.105 0.104 1 92.06 119 GLY B N 1
ATOM 2217 C CA . GLY B 1 119 ? 18.328 -3.012 1.021 1 92.06 119 GLY B CA 1
ATOM 2218 C C . GLY B 1 119 ? 17.844 -2.885 2.451 1 92.06 119 GLY B C 1
ATOM 2219 O O . GLY B 1 119 ? 16.828 -2.244 2.709 1 92.06 119 GLY B O 1
ATOM 2220 N N . LYS B 1 120 ? 18.594 -3.525 3.295 1 92.69 120 LYS B N 1
ATOM 2221 C CA . LYS B 1 120 ? 18.234 -3.445 4.711 1 92.69 120 LYS B CA 1
ATOM 2222 C C . LYS B 1 120 ? 18.406 -2.023 5.238 1 92.69 120 LYS B C 1
ATOM 2224 O O . LYS B 1 120 ? 19.344 -1.323 4.863 1 92.69 120 LYS B O 1
ATOM 2229 N N . TYR B 1 121 ? 17.516 -1.657 6.121 1 93.5 121 TYR B N 1
ATOM 2230 C CA . TYR B 1 121 ? 17.703 -0.393 6.824 1 93.5 121 TYR B CA 1
ATOM 2231 C C . TYR B 1 121 ? 18.984 -0.403 7.637 1 93.5 121 TYR B C 1
ATOM 2233 O O . TYR B 1 121 ? 19.297 -1.387 8.32 1 93.5 121 TYR B O 1
ATOM 2241 N N . PRO B 1 122 ? 19.766 0.719 7.496 1 93.88 122 PRO B N 1
ATOM 2242 C CA . PRO B 1 122 ? 20.906 0.811 8.398 1 93.88 122 PRO B CA 1
ATOM 2243 C C . PRO B 1 122 ? 20.516 0.74 9.875 1 93.88 122 PRO B C 1
ATOM 2245 O O . PRO B 1 122 ? 19.562 1.406 10.289 1 93.88 122 PRO B O 1
ATOM 2248 N N . ALA B 1 123 ? 21.188 -0.13 10.578 1 92.88 123 ALA B N 1
ATOM 2249 C CA . ALA B 1 123 ? 20.875 -0.323 11.992 1 92.88 123 ALA B CA 1
ATOM 2250 C C . ALA B 1 123 ? 22.156 -0.454 12.82 1 92.88 123 ALA B C 1
ATOM 2252 O O . ALA B 1 123 ? 23.203 -0.807 12.297 1 92.88 123 ALA B O 1
ATOM 2253 N N . GLU B 1 124 ? 22 0.008 14.062 1 92.94 124 GLU B N 1
ATOM 2254 C CA . GLU B 1 124 ? 23.047 -0.195 15.062 1 92.94 124 GLU B CA 1
ATOM 2255 C C . GLU B 1 124 ? 22.625 -1.23 16.094 1 92.94 124 GLU B C 1
ATOM 2257 O O . GLU B 1 124 ? 21.594 -1.084 16.75 1 92.94 124 GLU B O 1
ATOM 2262 N N . ASN B 1 125 ? 23.469 -2.273 16.297 1 92.12 125 ASN B N 1
ATOM 2263 C CA . ASN B 1 125 ? 23.172 -3.365 17.203 1 92.12 125 ASN B CA 1
ATOM 2264 C C . ASN B 1 125 ? 21.797 -3.971 16.938 1 92.12 125 ASN B C 1
ATOM 2266 O O . ASN B 1 125 ? 21.047 -4.273 17.875 1 92.12 125 ASN B O 1
ATOM 2270 N N . GLY B 1 126 ? 21.344 -3.965 15.711 1 89.19 126 GLY B N 1
ATOM 2271 C CA . GLY B 1 126 ? 20.109 -4.598 15.297 1 89.19 126 GLY B CA 1
ATOM 2272 C C . GLY B 1 126 ? 18.891 -3.73 15.547 1 89.19 126 GLY B C 1
ATOM 2273 O O . GLY B 1 126 ? 17.75 -4.207 15.461 1 89.19 126 GLY B O 1
ATOM 2274 N N . LYS B 1 127 ? 19.109 -2.475 15.836 1 90.12 127 LYS B N 1
ATOM 2275 C CA . LYS B 1 127 ? 18.016 -1.553 16.125 1 90.12 127 LYS B CA 1
ATOM 2276 C C . LYS B 1 127 ? 18.156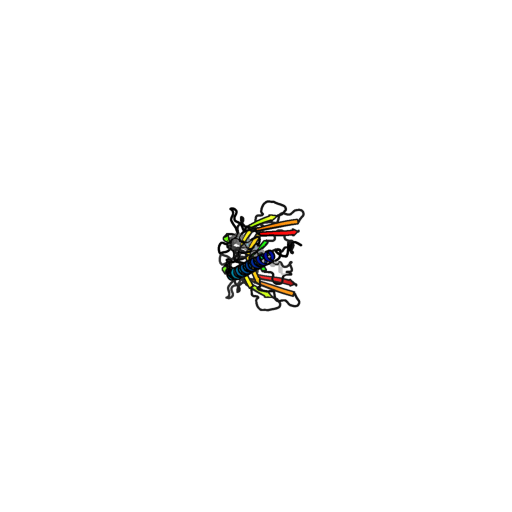 -0.264 15.312 1 90.12 127 LYS B C 1
ATOM 2278 O O . LYS B 1 127 ? 19.266 0.178 15.031 1 90.12 127 LYS B O 1
ATOM 2283 N N . ALA B 1 128 ? 17.016 0.206 14.883 1 91 128 ALA B N 1
ATOM 2284 C CA . ALA B 1 128 ? 17 1.511 14.227 1 91 128 ALA B CA 1
ATOM 2285 C C . ALA B 1 128 ? 15.617 2.164 14.344 1 91 128 ALA B C 1
ATOM 2287 O O . ALA B 1 128 ? 14.609 1.473 14.469 1 91 128 ALA B O 1
ATOM 2288 N N . LYS B 1 129 ? 15.664 3.363 14.469 1 92 129 LYS B N 1
ATOM 2289 C CA . LYS B 1 129 ? 14.461 4.164 14.266 1 92 129 LYS B CA 1
ATOM 2290 C C . LYS B 1 129 ? 14.391 4.711 12.844 1 92 129 LYS B C 1
ATOM 2292 O O . LYS B 1 129 ? 15.344 5.34 12.367 1 92 129 LYS B O 1
ATOM 2297 N N . VAL B 1 130 ? 13.352 4.43 12.148 1 94.19 130 VAL B N 1
ATOM 2298 C CA . VAL B 1 130 ? 13.172 4.887 10.773 1 94.19 130 VAL B CA 1
ATOM 2299 C C . VAL B 1 130 ? 12.086 5.957 10.719 1 94.19 130 VAL B C 1
ATOM 2301 O O . VAL B 1 130 ? 11.055 5.832 11.375 1 94.19 130 VAL B O 1
ATOM 2304 N N . SER B 1 131 ? 12.383 7 10.008 1 95.19 131 SER B N 1
ATOM 2305 C CA . SER B 1 131 ? 11.398 8.062 9.828 1 95.19 131 SER B CA 1
ATOM 2306 C C . SER B 1 131 ? 11.039 8.242 8.359 1 95.19 131 SER B C 1
ATOM 2308 O O . SER B 1 131 ? 11.898 8.133 7.484 1 95.19 131 SER B O 1
ATOM 2310 N N . ILE B 1 132 ? 9.812 8.5 8.094 1 97.25 132 ILE B N 1
ATOM 2311 C CA . ILE B 1 132 ? 9.359 8.969 6.789 1 97.25 132 ILE B CA 1
ATOM 2312 C C . ILE B 1 132 ? 8.773 10.367 6.922 1 97.25 132 ILE B C 1
ATOM 2314 O O . ILE B 1 132 ? 7.988 10.641 7.836 1 97.25 132 ILE B O 1
ATOM 2318 N N . THR B 1 133 ? 9.211 11.234 6.082 1 97.94 133 THR B N 1
ATOM 2319 C CA . THR B 1 133 ? 8.703 12.594 5.996 1 97.94 133 THR B CA 1
ATOM 2320 C C . THR B 1 133 ? 8.07 12.852 4.629 1 97.94 133 THR B C 1
ATOM 2322 O O . THR B 1 133 ? 8.688 12.594 3.596 1 97.94 133 THR B O 1
ATOM 2325 N N . LEU B 1 134 ? 6.84 13.25 4.613 1 98.81 134 LEU B N 1
ATOM 2326 C CA . LEU B 1 134 ? 6.152 13.711 3.412 1 98.81 134 LEU B CA 1
ATOM 2327 C C . LEU B 1 134 ? 6.082 15.234 3.369 1 98.81 134 LEU B C 1
ATOM 2329 O O . LEU B 1 134 ? 5.531 15.859 4.273 1 98.81 134 LEU B O 1
ATOM 2333 N N . ILE B 1 135 ? 6.609 15.773 2.295 1 98.69 135 ILE B N 1
ATOM 2334 C CA . ILE B 1 135 ? 6.723 17.219 2.184 1 98.69 135 ILE B CA 1
ATOM 2335 C C . ILE B 1 135 ? 5.387 17.812 1.739 1 98.69 135 ILE B C 1
ATOM 2337 O O . ILE B 1 135 ? 4.863 17.453 0.68 1 98.69 135 ILE B O 1
ATOM 2341 N N . GLY B 1 136 ? 4.879 18.656 2.549 1 98.25 136 GLY B N 1
ATOM 2342 C CA . GLY B 1 136 ? 3.641 19.359 2.223 1 98.25 136 GLY B CA 1
ATOM 2343 C C . GLY B 1 136 ? 3.848 20.828 1.906 1 98.25 136 GLY B C 1
ATOM 2344 O O . GLY B 1 136 ? 2.932 21.5 1.426 1 98.25 136 GLY B O 1
ATOM 2345 N N . THR B 1 137 ? 4.965 21.328 2.225 1 95.5 137 THR B N 1
ATOM 2346 C CA . THR B 1 137 ? 5.297 22.703 1.903 1 95.5 137 THR B CA 1
ATOM 2347 C C . THR B 1 137 ? 6.453 22.766 0.906 1 95.5 137 THR B C 1
ATOM 2349 O O . THR B 1 137 ? 7.551 22.281 1.191 1 95.5 137 THR B O 1
ATOM 2352 N N . ASP B 1 138 ? 6.152 23.344 -0.177 1 90 138 ASP B N 1
ATOM 2353 C CA . ASP B 1 138 ? 7.152 23.453 -1.233 1 90 138 ASP B CA 1
ATOM 2354 C C . ASP B 1 138 ? 8.227 24.484 -0.864 1 90 138 ASP B C 1
ATOM 2356 O O . ASP B 1 138 ? 7.953 25.688 -0.837 1 90 138 ASP B O 1
ATOM 2360 N N . THR B 1 139 ? 9.32 24.078 -0.563 1 87.5 139 THR B N 1
ATOM 2361 C CA . THR B 1 139 ? 10.438 24.984 -0.289 1 87.5 139 THR B CA 1
ATOM 2362 C C . THR B 1 139 ? 11.43 24.984 -1.447 1 87.5 139 THR B C 1
ATOM 2364 O O . THR B 1 139 ? 12.594 25.344 -1.273 1 87.5 139 THR B O 1
ATOM 2367 N N . GLY B 1 140 ? 11 24.438 -2.65 1 89.75 140 GLY B N 1
ATOM 2368 C CA . GLY B 1 140 ? 11.844 24.422 -3.838 1 89.75 140 GLY B CA 1
ATOM 2369 C C . GLY B 1 140 ? 11.875 23.078 -4.527 1 89.75 140 GLY B C 1
ATOM 2370 O O . GLY B 1 140 ? 12.078 23 -5.738 1 89.75 140 GLY B O 1
ATOM 2371 N N . ALA B 1 141 ? 11.703 21.984 -3.846 1 86.5 141 ALA B N 1
ATOM 2372 C CA . ALA B 1 141 ? 11.828 20.656 -4.414 1 86.5 141 ALA B CA 1
ATOM 2373 C C . ALA B 1 141 ? 10.453 20.031 -4.645 1 86.5 141 ALA B C 1
ATOM 2375 O O . ALA B 1 141 ? 10.352 18.859 -5.023 1 86.5 141 ALA B O 1
ATOM 2376 N N . GLY B 1 142 ? 9.398 20.828 -4.371 1 95.5 142 GLY B N 1
ATOM 2377 C CA . GLY B 1 142 ? 8.047 20.359 -4.582 1 95.5 142 GLY B CA 1
ATOM 2378 C C . GLY B 1 142 ? 7.355 19.938 -3.299 1 95.5 142 GLY B C 1
ATOM 2379 O O . GLY B 1 142 ? 7.965 19.938 -2.227 1 95.5 142 GLY B O 1
ATOM 2380 N N . ALA B 1 143 ? 6.117 19.703 -3.43 1 98.5 143 ALA B N 1
ATOM 2381 C CA . ALA B 1 143 ? 5.27 19.203 -2.354 1 98.5 143 ALA B CA 1
ATOM 2382 C C . ALA B 1 143 ? 4.242 18.203 -2.887 1 98.5 143 ALA B C 1
ATOM 2384 O O . ALA B 1 143 ? 3.838 18.281 -4.047 1 98.5 143 ALA B O 1
ATOM 2385 N N . ILE B 1 144 ? 3.893 17.312 -2.062 1 98.81 144 ILE B N 1
ATOM 2386 C CA . ILE B 1 144 ? 2.799 16.422 -2.434 1 98.81 144 ILE B CA 1
ATOM 2387 C C . ILE B 1 144 ? 1.49 17.203 -2.492 1 98.81 144 ILE B C 1
ATOM 2389 O O . ILE B 1 144 ? 1.194 18 -1.595 1 98.81 144 ILE B O 1
ATOM 2393 N N . THR B 1 145 ? 0.75 17.031 -3.539 1 98.38 145 THR B N 1
ATOM 2394 C CA . THR B 1 145 ? -0.539 17.688 -3.695 1 98.38 145 THR B CA 1
ATOM 2395 C C . THR B 1 145 ? -1.639 16.672 -3.99 1 98.38 145 THR B C 1
ATOM 2397 O O . THR B 1 145 ? -1.354 15.539 -4.375 1 98.38 145 THR B O 1
ATOM 2400 N N . ASP B 1 146 ? -2.814 17.141 -3.76 1 98.25 146 ASP B N 1
ATOM 2401 C CA . ASP B 1 146 ? -3.932 16.359 -4.266 1 98.25 146 ASP B CA 1
ATOM 2402 C C . ASP B 1 146 ? -4.156 16.609 -5.754 1 98.25 146 ASP B C 1
ATOM 2404 O O . ASP B 1 146 ? -3.381 17.328 -6.391 1 98.25 146 ASP B O 1
ATOM 2408 N N . VAL B 1 147 ? -5.188 15.992 -6.289 1 97.44 147 VAL B N 1
ATOM 2409 C CA . VAL B 1 147 ? -5.43 16.016 -7.727 1 97.44 147 VAL B CA 1
ATOM 2410 C C . VAL B 1 147 ? -5.914 17.406 -8.141 1 97.44 147 VAL B C 1
ATOM 2412 O O . VAL B 1 147 ? -5.945 17.734 -9.336 1 97.44 147 VAL B O 1
ATOM 2415 N N . LYS B 1 148 ? -6.25 18.25 -7.184 1 96 148 LYS B N 1
ATOM 2416 C CA . LYS B 1 148 ? -6.68 19.609 -7.473 1 96 148 LYS B CA 1
ATOM 2417 C C . LYS B 1 148 ? -5.52 20.594 -7.328 1 96 148 LYS B C 1
ATOM 2419 O O . LYS B 1 148 ? -5.699 21.797 -7.477 1 96 148 LYS B O 1
ATOM 2424 N N . GLY B 1 149 ? -4.406 20.062 -6.941 1 96.5 149 GLY B N 1
ATOM 2425 C CA . GLY B 1 149 ? -3.219 20.906 -6.824 1 96.5 149 GLY B CA 1
ATOM 2426 C C . GLY B 1 149 ? -3.041 21.5 -5.441 1 96.5 149 GLY B C 1
ATOM 2427 O O . GLY B 1 149 ? -2.168 22.344 -5.23 1 96.5 149 GLY B O 1
ATOM 2428 N N . VAL B 1 150 ? -3.902 21.047 -4.508 1 96.94 150 VAL B N 1
ATOM 2429 C CA . VAL B 1 150 ? -3.803 21.547 -3.137 1 96.94 150 VAL B CA 1
ATOM 2430 C C . VAL B 1 150 ? -2.758 20.734 -2.377 1 96.94 150 VAL B C 1
ATOM 2432 O O . VAL B 1 150 ? -2.775 19.5 -2.41 1 96.94 150 VAL B O 1
ATOM 2435 N N . SER B 1 151 ? -1.882 21.391 -1.674 1 98 151 SER B N 1
ATOM 2436 C CA . SER B 1 151 ? -0.796 20.734 -0.951 1 98 151 SER B CA 1
ATOM 2437 C C . SER B 1 151 ? -1.331 19.875 0.189 1 98 151 SER B C 1
ATOM 2439 O O . SER B 1 151 ? -2.359 20.188 0.788 1 98 151 SER B O 1
ATOM 2441 N N . LEU B 1 152 ? -0.58 18.922 0.492 1 98.69 152 LEU B N 1
ATOM 2442 C CA . LEU B 1 152 ? -0.815 18.062 1.646 1 98.69 152 LEU B CA 1
ATOM 2443 C C . LEU B 1 152 ? -0.848 18.875 2.934 1 98.69 152 LEU B C 1
ATOM 2445 O O . LEU B 1 152 ? -0.016 19.766 3.133 1 98.69 152 LEU B O 1
ATOM 2449 N N . ASP B 1 153 ? -1.873 18.578 3.705 1 98.5 153 ASP B N 1
ATOM 2450 C CA . ASP B 1 153 ? -1.852 19.047 5.09 1 98.5 153 ASP B CA 1
ATOM 2451 C C . ASP B 1 153 ? -1.128 18.047 5.988 1 98.5 153 ASP B C 1
ATOM 2453 O O . ASP B 1 153 ? -1.767 17.266 6.699 1 98.5 153 ASP B O 1
ATOM 2457 N N . GLY B 1 154 ? 0.135 18.141 5.98 1 98.5 154 GLY B N 1
ATOM 2458 C CA . GLY B 1 154 ? 0.953 17.125 6.633 1 98.5 154 GLY B CA 1
ATOM 2459 C C . GLY B 1 154 ? 0.868 17.172 8.148 1 98.5 154 GLY B C 1
ATOM 2460 O O . GLY B 1 154 ? 0.934 16.141 8.812 1 98.5 154 GLY B O 1
ATOM 2461 N N . ASP B 1 155 ? 0.755 18.375 8.68 1 97.31 155 ASP B N 1
ATOM 2462 C CA . ASP B 1 155 ? 0.758 18.5 10.141 1 97.31 155 ASP B CA 1
ATOM 2463 C C . ASP B 1 155 ? -0.666 18.516 10.688 1 97.31 155 ASP B C 1
ATOM 2465 O O . ASP B 1 155 ? -0.871 18.75 11.883 1 97.31 155 ASP B O 1
ATOM 2469 N N . LYS B 1 156 ? -1.669 18.422 9.828 1 96.75 156 LYS B N 1
ATOM 2470 C CA . LYS B 1 156 ? -3.084 18.281 10.164 1 96.75 156 LYS B CA 1
ATOM 2471 C C . LYS B 1 156 ? -3.58 19.469 10.977 1 96.75 156 LYS B C 1
ATOM 2473 O O . LYS B 1 156 ? -4.309 19.297 11.953 1 96.75 156 LYS B O 1
ATOM 2478 N N . ASP B 1 157 ? -3.268 20.641 10.641 1 94.88 157 ASP B N 1
ATOM 2479 C CA . ASP B 1 157 ? -3.746 21.828 11.336 1 94.88 157 ASP B CA 1
ATOM 2480 C C . ASP B 1 157 ? -4.941 22.438 10.609 1 94.88 157 ASP B C 1
ATOM 2482 O O . ASP B 1 157 ? -5.41 23.516 10.977 1 94.88 157 ASP B O 1
ATOM 2486 N N . GLY B 1 158 ? -5.316 21.703 9.531 1 94.56 158 GLY B N 1
ATOM 2487 C CA . GLY B 1 158 ? -6.492 22.172 8.805 1 94.56 158 GLY B CA 1
ATOM 2488 C C . GLY B 1 158 ? -6.148 23.062 7.625 1 94.56 158 GLY B C 1
ATOM 2489 O O . GLY B 1 158 ? -7.035 23.453 6.863 1 94.56 158 GLY B O 1
ATOM 2490 N N . GLN B 1 159 ? -4.887 23.375 7.48 1 94.94 159 GLN B N 1
ATOM 2491 C CA . GLN B 1 159 ? -4.414 24.203 6.367 1 94.94 159 GLN B CA 1
ATOM 2492 C C . GLN B 1 159 ? -3.443 23.422 5.484 1 94.94 159 GLN B C 1
ATOM 2494 O O . GLN B 1 159 ? -2.613 22.656 5.984 1 94.94 159 GLN B O 1
ATOM 2499 N N . ALA B 1 160 ? -3.564 23.672 4.238 1 96.69 160 ALA B N 1
ATOM 2500 C CA . ALA B 1 160 ? -2.596 23.078 3.328 1 96.69 160 ALA B CA 1
ATOM 2501 C C . ALA B 1 160 ? -1.168 23.438 3.725 1 96.69 160 ALA B C 1
ATOM 2503 O O . ALA B 1 160 ? -0.899 24.578 4.117 1 96.69 160 ALA B O 1
ATOM 2504 N N . GLY B 1 161 ? -0.345 22.438 3.496 1 97.06 161 GLY B N 1
ATOM 2505 C CA . GLY B 1 161 ? 1.045 22.656 3.863 1 97.06 161 GLY B CA 1
ATOM 2506 C C . GLY B 1 161 ? 1.449 21.922 5.133 1 97.06 161 GLY B C 1
ATOM 2507 O O . GLY B 1 161 ? 0.678 21.125 5.668 1 97.06 161 GLY B O 1
ATOM 2508 N N . GLY B 1 162 ? 2.711 22.172 5.574 1 97.62 162 GLY B N 1
ATOM 2509 C CA . GLY B 1 162 ? 3.258 21.406 6.691 1 97.62 162 GLY B CA 1
ATOM 2510 C C . GLY B 1 162 ? 3.68 20 6.309 1 97.62 162 GLY B C 1
ATOM 2511 O O . GLY B 1 162 ? 3.064 19.375 5.445 1 97.62 162 GLY B O 1
ATOM 2512 N N . ASP B 1 163 ? 4.652 19.5 6.883 1 98.25 163 ASP B N 1
ATOM 2513 C CA . ASP B 1 163 ? 5.156 18.172 6.574 1 98.25 163 ASP B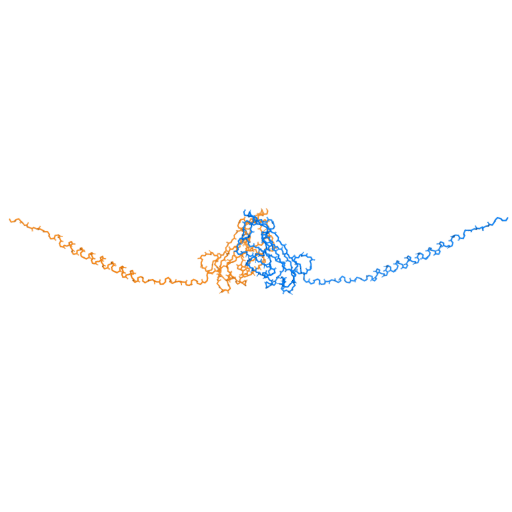 CA 1
ATOM 2514 C C . ASP B 1 163 ? 4.547 17.125 7.504 1 98.25 163 ASP B C 1
ATOM 2516 O O . ASP B 1 163 ? 4.156 17.438 8.625 1 98.25 163 ASP B O 1
ATOM 2520 N N . PHE B 1 164 ? 4.406 16.016 6.988 1 98.56 164 PHE B N 1
ATOM 2521 C CA . PHE B 1 164 ? 4.066 14.844 7.797 1 98.56 164 PHE B CA 1
ATOM 2522 C C . PHE B 1 164 ? 5.324 14.078 8.195 1 98.56 164 PHE B C 1
ATOM 2524 O O . PHE B 1 164 ? 6.207 13.852 7.367 1 98.56 164 PHE B O 1
ATOM 2531 N N . GLU B 1 165 ? 5.395 13.688 9.406 1 96.94 165 GLU B N 1
A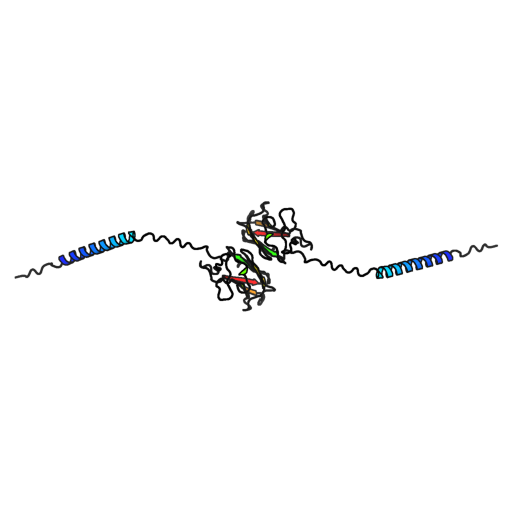TOM 2532 C CA . GLU B 1 165 ? 6.5 12.859 9.867 1 96.94 165 GLU B CA 1
ATOM 2533 C C . GLU B 1 165 ? 5.992 11.672 10.688 1 96.94 165 GLU B C 1
ATOM 2535 O O . GLU B 1 165 ? 5.109 11.828 11.531 1 96.94 165 GLU B O 1
ATOM 2540 N N . TYR B 1 166 ? 6.516 10.555 10.461 1 95.62 166 TYR B N 1
ATOM 2541 C CA . TYR B 1 166 ? 6.195 9.328 11.188 1 95.62 166 TYR B CA 1
ATOM 2542 C C . TYR B 1 166 ? 7.457 8.523 11.477 1 95.62 166 TYR B C 1
ATOM 2544 O O . TYR B 1 166 ? 8.344 8.414 10.625 1 95.62 166 TYR B O 1
ATOM 2552 N N . LYS B 1 167 ? 7.504 8.016 12.625 1 92.88 167 LYS B N 1
ATOM 2553 C CA . LYS B 1 167 ? 8.664 7.23 13.047 1 92.88 167 LYS B CA 1
ATOM 2554 C C . LYS B 1 167 ? 8.234 5.848 13.531 1 92.88 167 LYS B C 1
ATOM 2556 O O . LYS B 1 167 ? 7.184 5.695 14.156 1 92.88 167 LYS B O 1
ATOM 2561 N N . PHE B 1 168 ? 9.07 4.875 13.266 1 88.81 168 PHE B N 1
ATOM 2562 C CA . PHE B 1 168 ? 8.828 3.531 13.773 1 88.81 168 PHE B CA 1
ATOM 2563 C C . PHE B 1 168 ? 10.148 2.816 14.047 1 88.81 168 PHE B C 1
ATOM 2565 O O . PHE B 1 168 ? 11.195 3.207 13.523 1 88.81 168 PHE B O 1
ATOM 2572 N N . ASN B 1 169 ? 10.055 1.816 14.812 1 89.12 169 ASN B N 1
ATOM 2573 C CA . ASN B 1 169 ? 11.234 1.065 15.219 1 89.12 169 ASN B CA 1
ATOM 2574 C C . ASN B 1 169 ? 11.375 -0.231 14.43 1 89.12 169 ASN B C 1
ATOM 2576 O O . ASN B 1 169 ? 10.383 -0.913 14.164 1 89.12 169 ASN B O 1
ATOM 2580 N N . ILE B 1 170 ? 12.523 -0.431 14.016 1 87.06 170 ILE B N 1
ATOM 2581 C CA . ILE B 1 170 ? 12.859 -1.744 13.477 1 87.06 170 ILE B CA 1
ATOM 2582 C C . ILE B 1 170 ? 13.844 -2.449 14.398 1 87.06 170 ILE B C 1
ATOM 2584 O O . ILE B 1 170 ? 14.75 -1.818 14.945 1 87.06 170 ILE B O 1
ATOM 2588 N N . LEU B 1 171 ? 13.562 -3.729 14.703 1 84.25 171 LEU B N 1
ATOM 2589 C CA . LEU B 1 171 ? 14.414 -4.547 15.562 1 84.25 171 LEU B CA 1
ATOM 2590 C C . LEU B 1 171 ? 14.695 -5.898 14.922 1 84.25 171 LEU B C 1
ATOM 2592 O O . LEU B 1 171 ? 13.805 -6.504 14.32 1 84.25 171 LEU B O 1
ATOM 2596 N N . LYS B 1 172 ? 15.867 -6.309 14.852 1 79.31 172 LYS B N 1
ATOM 2597 C CA . LYS B 1 172 ? 16.266 -7.625 14.367 1 79.31 172 LYS B CA 1
ATOM 2598 C C . LYS B 1 172 ? 16.078 -8.688 15.445 1 79.31 172 LYS B C 1
ATOM 2600 O O . LYS B 1 172 ? 16.391 -8.453 16.609 1 79.31 172 LYS B O 1
#

Solvent-accessible surface area (backbone atoms only — not comparable to full-atom values): 18551 Å² total; per-residue (Å²): 139,87,83,80,83,75,84,72,74,60,65,66,56,52,57,54,50,50,53,48,47,50,52,52,48,52,51,48,47,50,48,50,48,47,56,58,63,55,53,76,64,68,72,70,70,65,74,67,59,82,74,49,37,36,77,66,48,56,36,71,40,82,85,43,70,36,64,52,57,50,59,52,41,36,39,33,39,73,42,56,36,32,45,87,35,66,40,78,71,15,43,43,34,32,32,70,75,45,93,56,67,58,67,56,50,75,40,40,20,43,35,38,36,36,44,31,44,81,48,65,61,62,54,57,96,48,32,30,43,36,36,42,34,39,30,9,50,61,84,79,68,44,32,28,23,24,73,86,67,44,29,21,11,32,62,66,79,78,44,63,18,43,49,26,76,47,67,42,51,37,43,106,138,86,83,79,82,75,80,71,74,59,63,64,56,50,57,52,50,50,52,49,48,49,52,52,45,50,51,48,47,49,46,49,48,46,54,58,63,54,52,77,62,67,70,68,68,64,72,69,60,80,74,45,34,36,77,66,47,55,37,72,40,82,86,44,71,36,66,50,57,52,59,53,41,38,40,33,38,74,40,58,36,31,44,87,36,66,39,78,69,16,45,44,34,34,31,71,74,44,92,58,67,58,66,55,50,75,41,40,20,44,36,37,37,37,43,31,44,80,48,66,61,62,55,56,97,47,33,29,44,38,36,44,34,37,29,9,49,62,84,79,67,44,32,27,23,24,73,86,66,44,27,21,10,33,61,66,79,77,46,62,18,44,50,25,75,50,68,41,51,38,42,107

Organism: Methanosarcina acetivorans (strain ATCC 35395 / DSM 2834 / JCM 12185 / C2A) (NCBI:txid188937)

Sequence (344 aa):
MGSVAGTAAGIVGGLVAGITLKYTYDKYIQEQQMHKKIKSLPRKVFRRGPAPVTVRAVYPDHQTFSHNMKSPIWVEFDAPIDSSTVTKDTVIVKSSVSDEPLDGFLDAGGRILMFRPHGKYPAENGKAKVSITLIGTDTGAGAITDVKGVSLDGDKDGQAGGDFEYKFNILKMGSVAGTAAGIVGGLVAGITLKYTYDKYIQEQQMHKKIKSLPRKVFRRGPAPVTVRAVYPDHQTFSHNMKSPIWVEFDAPIDSSTVTKDTVIVKSSVSDEPLDGFLDAGGRILMFRPHGKYPAENGKAKVSITLIGTDTGAGAITDVKGVSLDGDKDGQAGGDFEYKFNILK

InterPro domains:
  IPR032812 SbsA, Ig-like domain [PF13205] (52-123)

pLDDT: mean 80.32, std 22.04, range [25.39, 98.81]

Foldseek 3Di:
DPDCPDDPVPPVVVVVVVVVVVVVVVVVVCVVVVVVVVPPPPPPPVVLPDFFKEWDDKPPDQVDADQAQFDKIKIFIPFFWDFVQDDCLFKFKAKPVDPDTADFDWDDDGGMIITTGPDGHDDDPQKIKMKIKGFQDCPPSGHIGGPVRFGYPQVPPRHGGDMNMDIHMYGD/DPDCPDDPVPPVVVVVVVVVVVVVVVVVVCVVVVVVVVPVPPPPPVVLDDFFKEWDDKPPDQVDADQAQFDKIKIFIPFFWDFVQPDCLFKFKAKPVDPDTADFDWDDDGGMIIGTGPDGHDDDPQKIKMKIKGFQDCPPSGHIGGPVRFGYPQVPPRHGGDMNMDIHMYGD

Nearest PDB structures (foldseek):
  2ra1-assembly1_A  TM=7.287E-01  e=5.378E-04  Geobacillus stearothermophilus
  4uj6-assembly1_A  TM=7.260E-01  e=1.122E-03  Geobacillus stearothermophilus
  4uic-assembly1_A  TM=7.157E-01  e=2.623E-03  Geobacillus stearothermophilus
  6c10-assembly1_A  TM=3.668E-01  e=5.063E-01  Mus musculus
  6bxz-assembly1_C  TM=3.136E-01  e=4.601E+00  Sus scrofa

Radius of gyration: 41.44 Å; Cα contacts (8 Å, |Δi|>4): 666; chains: 2; bounding box: 66×185×103 Å

Secondary structure (DSSP, 8-state):
-------THHHHHHHHHHHHHHHHHHHHHHHHHHHHHS-----------SPPP-EEEEES-TT--B--TT--EEEEESS-B-GGG-STTTEEEEETT-SSPPPEEEEE-SSEEEEEESSPPP-BTTEEEEEEEE--S-SSS---BBTTSPBP-TT-SSSS---EEEEEEEE-/--------HHHHHHHHHHHHHHHHHHHHHHHHHHHHHS-----------S----EEEEES-TT--B--TT--EEEEESS-B-GGG-STTTEEEEETT-SSPPPEEEEE-SSEEEEEESSPPP-BTTEEEEEEEE--S-SSS---BBTTSPBP-TT-SSSS---EEEEEEEE-